Protein AF-A0AAJ6EE12-F1 (afdb_monomer)

Foldseek 3Di:
DDPPPLVVVLVVLVVVLVVLVVVVVVVVPPDDDDDDDDDDDDDDPDPDDPPDPPDPDDLVVLVVQLVVCVVVVNVVSVVVSVVVVVVVVVVVVVVVVVVVVVVVVVVVVVVVVVVSVLLSLLSVLLNVLSVVLVVLVVVLVVLLVVLVVLLVVLVVCCVVPVVSVVVNVVSVVCNVVVVVVSVVVSVVSNVQSVCSNVVVHDSDDDPPPPPPPPPPPDDPDDPPDDDDD

Solvent-accessible surface area (backbone atoms only — not comparable to full-atom values): 13430 Å² total; per-residue (Å²): 141,87,81,59,68,64,61,56,50,54,56,52,49,54,51,50,53,54,52,48,52,52,52,49,53,51,62,68,62,47,80,76,78,81,77,86,86,80,93,75,93,79,80,81,88,72,95,67,85,80,74,81,72,92,78,79,86,54,72,69,54,47,56,47,48,28,51,51,20,63,74,66,73,34,64,69,52,32,52,52,31,52,54,52,48,51,55,50,50,52,50,51,50,53,51,51,53,52,50,54,51,51,53,50,52,49,54,51,50,52,50,52,50,51,54,50,52,52,53,47,42,12,50,54,38,29,51,52,47,54,50,50,44,50,52,52,52,53,52,49,51,54,48,48,56,52,40,53,53,49,24,53,55,24,56,71,35,28,90,81,39,64,74,30,46,58,55,22,56,50,36,57,48,45,57,56,54,51,52,55,50,52,52,50,53,42,52,53,49,52,53,46,30,53,29,18,66,70,64,79,37,77,47,66,70,82,78,70,85,81,73,72,72,74,76,76,79,76,74,78,78,75,83,82,81,75,81,79,134

Sequence (229 aa):
MENAPCKAVLSSRNVIAKGQDQQWAFLNRLPKRPSSATLTPQRPTVTGSLRSSPNANKPWLATRQAKESALSSDDAGLDAAEASLRAAQDRAATLKTALTEMNQQLADLERAKEDAADKKLRAETAAEIDRLVGKLTDVGAEFNNSAARLSEHAARAVPLVYDALGLDKFVATCLVGVLAALELVTKLLCAHADAVIAGTAPGTLPRGDDQHVPPPAQAPAEPHFKYPP

Mean predicted aligned error: 17.37 Å

Nearest PDB structures (foldseek):
  3zx6-assembly1_B  TM=2.494E-01  e=8.552E+00  Archaeoglobus fulgidus DSM 4304

Radius of gyration: 38.26 Å; Cα contacts (8 Å, |Δi|>4): 99; chains: 1; bounding box: 77×88×109 Å

Structure (mmCIF, N/CA/C/O backbone):
data_AF-A0AAJ6EE12-F1
#
_entry.id   AF-A0AAJ6EE12-F1
#
loop_
_atom_site.group_PDB
_atom_site.id
_atom_site.type_symbol
_atom_site.label_atom_id
_atom_site.label_alt_id
_atom_site.label_comp_id
_atom_site.label_asym_id
_atom_site.label_entity_id
_atom_site.label_seq_id
_atom_site.pdbx_PDB_ins_code
_atom_site.Cartn_x
_atom_site.Cartn_y
_atom_site.Cartn_z
_atom_site.occupancy
_atom_site.B_iso_or_equiv
_atom_site.auth_seq_id
_atom_site.auth_comp_id
_atom_site.auth_asym_id
_atom_site.auth_atom_id
_atom_site.pdbx_PDB_model_num
ATOM 1 N N . MET A 1 1 ? -10.160 16.150 22.820 1.00 39.03 1 MET A N 1
ATOM 2 C CA . MET A 1 1 ? -9.261 16.848 21.876 1.00 39.03 1 MET A CA 1
ATOM 3 C C . MET A 1 1 ? -7.977 16.038 21.901 1.00 39.03 1 MET A C 1
ATOM 5 O O . MET A 1 1 ? -7.357 16.018 22.943 1.00 39.03 1 MET A O 1
ATOM 9 N N . GLU A 1 2 ? -7.766 15.053 21.034 1.00 36.47 2 GLU A N 1
ATOM 10 C CA . GLU A 1 2 ? -7.199 15.176 19.685 1.00 36.47 2 GLU A CA 1
ATOM 11 C C . GLU A 1 2 ? -7.361 13.787 19.020 1.00 36.47 2 GLU A C 1
ATOM 13 O O . GLU A 1 2 ? -6.653 12.853 19.363 1.00 36.47 2 GLU A O 1
ATOM 18 N N . ASN A 1 3 ? -8.342 13.601 18.131 1.00 42.09 3 ASN A N 1
ATOM 19 C CA . ASN A 1 3 ? -8.526 12.348 17.363 1.00 42.09 3 ASN A CA 1
ATOM 20 C C . ASN A 1 3 ? -8.571 12.628 15.846 1.00 42.09 3 ASN A C 1
ATOM 22 O O . ASN A 1 3 ? -9.087 11.852 15.045 1.00 42.09 3 ASN A O 1
ATOM 26 N N . ALA A 1 4 ? -8.038 13.785 15.446 1.00 47.12 4 ALA A N 1
ATOM 27 C CA . ALA A 1 4 ? -8.064 14.282 14.078 1.00 47.12 4 ALA A CA 1
ATOM 28 C C . ALA A 1 4 ? -7.035 13.668 13.097 1.00 47.12 4 ALA A C 1
ATOM 30 O O . ALA A 1 4 ? -7.347 13.672 11.902 1.00 47.12 4 ALA A O 1
ATOM 31 N N . PRO A 1 5 ? -5.858 13.121 13.494 1.00 52.97 5 PRO A N 1
ATOM 32 C CA . PRO A 1 5 ? -4.836 12.796 12.497 1.00 52.97 5 PRO A CA 1
ATOM 33 C C . PRO A 1 5 ? -5.237 11.606 11.617 1.00 52.97 5 PRO A C 1
ATOM 35 O O . PRO A 1 5 ? -5.053 11.662 10.405 1.00 52.97 5 PRO A O 1
ATOM 38 N N . CYS A 1 6 ? -5.885 10.575 12.170 1.00 49.94 6 CYS A N 1
ATOM 39 C CA . CYS A 1 6 ? -6.268 9.402 11.379 1.00 49.94 6 CYS A CA 1
ATOM 40 C C . CYS A 1 6 ? -7.344 9.722 10.331 1.00 49.94 6 CYS A C 1
ATOM 42 O O . CYS A 1 6 ? -7.207 9.312 9.185 1.00 49.94 6 CYS A O 1
ATOM 44 N N . LYS A 1 7 ? -8.377 10.516 10.652 1.00 53.38 7 LYS A N 1
ATOM 45 C CA . LYS A 1 7 ? -9.434 10.851 9.673 1.00 53.38 7 LYS A CA 1
ATOM 46 C C . LYS A 1 7 ? -8.920 11.683 8.493 1.00 53.38 7 LYS A C 1
ATOM 48 O O . LYS A 1 7 ? -9.314 11.428 7.356 1.00 53.38 7 LYS A O 1
ATOM 53 N N . ALA A 1 8 ? -8.033 12.648 8.743 1.00 56.75 8 ALA A N 1
ATOM 54 C CA . ALA A 1 8 ? -7.440 13.461 7.679 1.00 56.75 8 ALA A CA 1
ATOM 55 C C . ALA A 1 8 ? -6.501 12.635 6.777 1.00 56.75 8 ALA A C 1
ATOM 57 O O . ALA A 1 8 ? -6.501 12.795 5.551 1.00 56.75 8 ALA A O 1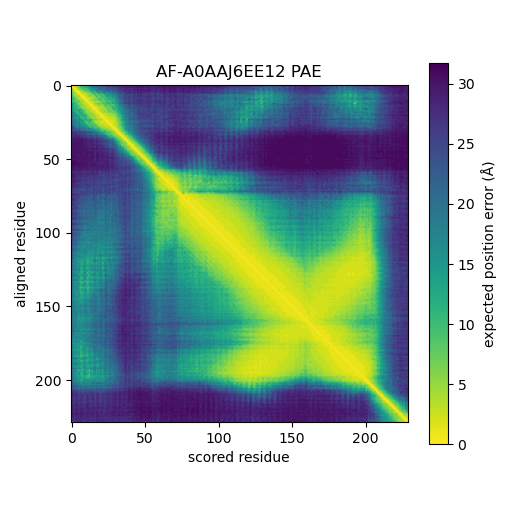
ATOM 58 N N . VAL A 1 9 ? -5.750 11.702 7.372 1.00 57.41 9 VAL A N 1
ATOM 59 C CA . VAL A 1 9 ? -4.858 10.782 6.653 1.00 57.41 9 VAL A CA 1
ATOM 60 C C . VAL A 1 9 ? -5.656 9.773 5.816 1.00 57.41 9 VAL A C 1
ATOM 62 O O . VAL A 1 9 ? -5.354 9.605 4.636 1.00 57.41 9 VAL A O 1
ATOM 65 N N . LEU A 1 10 ? -6.736 9.203 6.362 1.00 56.19 10 LEU A N 1
ATOM 66 C CA . LEU A 1 10 ? -7.665 8.308 5.654 1.00 56.19 10 LEU A CA 1
ATOM 67 C C . LEU A 1 10 ? -8.293 8.984 4.424 1.00 56.19 10 LEU A C 1
ATOM 69 O O . LEU A 1 10 ? -8.349 8.401 3.340 1.00 56.19 10 LEU A O 1
ATOM 73 N N . SER A 1 11 ? -8.726 10.242 4.564 1.00 57.66 11 SER A N 1
ATOM 74 C CA . SER A 1 11 ? -9.287 11.011 3.446 1.00 57.66 11 SER A CA 1
ATOM 75 C C . SER A 1 11 ? -8.248 11.285 2.354 1.00 57.66 11 SER A C 1
ATOM 77 O O . SER A 1 11 ? -8.569 11.208 1.170 1.00 57.66 11 SER A O 1
ATOM 79 N N . SER A 1 12 ? -7.003 11.583 2.731 1.00 57.06 12 SER A N 1
ATOM 80 C CA . SER A 1 12 ? -5.925 11.873 1.777 1.00 57.06 12 SER A CA 1
ATOM 81 C C . SER A 1 12 ? -5.470 10.611 1.029 1.00 57.06 12 SER A C 1
ATOM 83 O O . SER A 1 12 ? -5.251 10.657 -0.181 1.00 57.06 12 SER A O 1
ATOM 85 N N . ARG A 1 13 ? -5.414 9.457 1.708 1.00 59.09 13 ARG A N 1
ATOM 86 C CA . ARG A 1 13 ? -5.070 8.157 1.100 1.00 59.09 13 ARG A CA 1
ATOM 87 C C . ARG A 1 13 ? -6.096 7.693 0.080 1.00 59.09 13 ARG A C 1
ATOM 89 O O . ARG A 1 13 ? -5.721 7.269 -1.009 1.00 59.09 13 ARG A O 1
ATOM 96 N N . ASN A 1 14 ? -7.381 7.863 0.380 1.00 54.38 14 ASN A N 1
ATOM 97 C CA . ASN A 1 14 ? -8.459 7.514 -0.546 1.00 54.38 14 ASN A CA 1
ATOM 98 C C . ASN A 1 14 ? -8.426 8.342 -1.845 1.00 54.38 14 ASN A C 1
ATOM 100 O O . ASN A 1 14 ? -8.778 7.844 -2.914 1.00 54.38 14 ASN A O 1
ATOM 104 N N . VAL A 1 15 ? -7.987 9.604 -1.777 1.00 57.16 15 VAL A N 1
ATOM 105 C CA . VAL A 1 15 ? -7.811 10.458 -2.965 1.00 57.16 15 VAL A CA 1
ATOM 106 C C . VAL A 1 15 ? -6.611 10.000 -3.800 1.00 57.16 15 VAL A C 1
ATOM 108 O O . VAL A 1 15 ? -6.710 9.953 -5.025 1.00 57.16 15 VAL A O 1
ATOM 111 N N . ILE A 1 16 ? -5.508 9.599 -3.159 1.00 56.34 16 ILE A N 1
ATOM 112 C CA . ILE A 1 16 ? -4.315 9.079 -3.846 1.00 56.34 16 ILE A CA 1
ATOM 113 C C . ILE A 1 16 ? -4.616 7.734 -4.525 1.00 56.34 16 ILE A C 1
ATOM 115 O O . ILE A 1 16 ? -4.264 7.563 -5.691 1.00 56.34 16 ILE A O 1
ATOM 119 N N . ALA A 1 17 ? -5.331 6.824 -3.855 1.00 53.41 17 ALA A N 1
ATOM 120 C CA . ALA A 1 17 ? -5.757 5.548 -4.435 1.00 53.41 17 ALA A CA 1
ATOM 121 C C . ALA A 1 17 ? -6.654 5.754 -5.672 1.00 53.41 17 ALA A C 1
ATOM 123 O O . ALA A 1 17 ? -6.375 5.211 -6.740 1.00 53.41 17 ALA A O 1
ATOM 124 N N . LYS A 1 18 ? -7.656 6.644 -5.587 1.00 55.19 18 LYS A N 1
ATOM 125 C CA . LYS A 1 18 ? -8.515 6.990 -6.737 1.00 55.19 18 LYS A CA 1
ATOM 126 C C . LYS A 1 18 ? -7.755 7.677 -7.877 1.00 55.19 18 LYS A C 1
ATOM 128 O O . LYS A 1 18 ? -8.083 7.465 -9.043 1.00 55.19 18 LYS A O 1
ATOM 133 N N . GLY A 1 19 ? -6.754 8.502 -7.564 1.00 51.31 19 GLY A N 1
A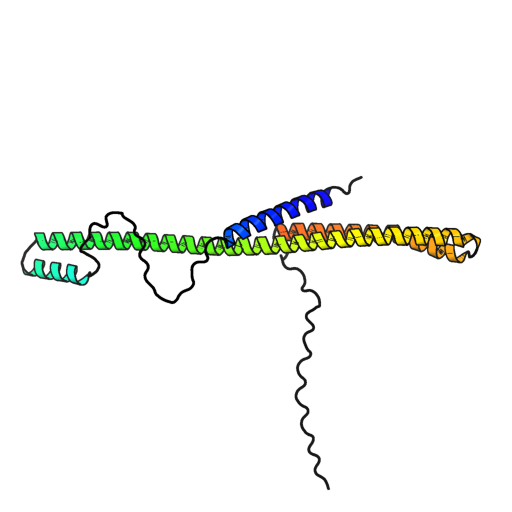TOM 134 C CA . GLY A 1 19 ? -5.883 9.131 -8.561 1.00 51.31 19 GLY A CA 1
ATOM 135 C C . GLY A 1 19 ? -4.993 8.118 -9.288 1.00 51.31 19 GLY A C 1
ATOM 136 O O . GLY A 1 19 ? -4.845 8.191 -10.509 1.00 51.31 19 GLY A O 1
ATOM 137 N N . GLN A 1 20 ? -4.464 7.130 -8.560 1.00 56.41 20 GLN A N 1
ATOM 138 C CA . GLN A 1 20 ? -3.693 6.029 -9.139 1.00 56.41 20 GLN A CA 1
ATOM 139 C C . GLN A 1 20 ? -4.566 5.114 -10.005 1.00 56.41 20 GLN A C 1
ATOM 141 O O . GLN A 1 20 ? -4.140 4.749 -11.098 1.00 56.41 20 GLN A O 1
ATOM 146 N N . ASP A 1 21 ? -5.806 4.821 -9.602 1.00 56.34 21 ASP A N 1
ATOM 147 C CA . ASP A 1 21 ? -6.753 4.055 -10.424 1.00 56.34 21 ASP A CA 1
ATOM 148 C C . ASP A 1 21 ? -7.082 4.752 -11.753 1.00 56.34 21 ASP A C 1
ATOM 150 O O . ASP A 1 21 ? -7.191 4.095 -12.789 1.00 56.34 21 ASP A O 1
ATOM 154 N N . GLN A 1 22 ? -7.185 6.087 -11.767 1.00 58.91 22 GLN A N 1
ATOM 155 C CA . GLN A 1 22 ? -7.395 6.847 -13.006 1.00 58.91 22 GLN A CA 1
ATOM 156 C C . GLN A 1 22 ? -6.158 6.851 -13.915 1.00 58.91 22 GLN A C 1
ATOM 158 O O . GLN A 1 22 ? -6.295 6.682 -15.130 1.00 58.91 22 GLN A O 1
ATOM 163 N N . GLN A 1 23 ? -4.950 6.977 -13.354 1.00 54.31 23 GLN A N 1
ATOM 164 C CA . GLN A 1 23 ? -3.704 6.811 -14.115 1.00 54.31 23 GLN A CA 1
ATOM 165 C C . GLN A 1 23 ? -3.563 5.389 -14.677 1.00 54.31 23 GLN A C 1
ATOM 167 O O . GLN A 1 23 ? -3.174 5.216 -15.832 1.00 54.31 23 GLN A O 1
ATOM 172 N N . TRP A 1 24 ? -3.945 4.366 -13.915 1.00 51.97 24 TRP A N 1
ATOM 173 C CA . TRP A 1 24 ? -3.947 2.979 -14.377 1.00 51.97 24 TRP A CA 1
ATOM 174 C C . TRP A 1 24 ? -5.016 2.694 -15.429 1.00 51.97 24 TRP A C 1
ATOM 176 O O . TRP A 1 24 ? -4.753 1.958 -16.379 1.00 51.97 24 TRP A O 1
ATOM 186 N N . ALA A 1 25 ? -6.204 3.287 -15.315 1.00 58.62 25 ALA A N 1
ATOM 187 C CA . ALA A 1 25 ? -7.232 3.210 -16.350 1.00 58.62 25 ALA A CA 1
ATOM 188 C C . ALA A 1 25 ? -6.767 3.872 -17.657 1.00 58.62 25 ALA A C 1
ATOM 190 O O . ALA A 1 25 ? -7.099 3.389 -18.739 1.00 58.62 25 ALA A O 1
ATOM 191 N N . PHE A 1 26 ? -5.964 4.937 -17.571 1.00 59.31 26 PHE A N 1
ATOM 192 C CA . PHE A 1 26 ? -5.323 5.567 -18.723 1.00 59.31 26 PHE A CA 1
ATOM 193 C C . PHE A 1 26 ? -4.236 4.669 -19.340 1.00 59.31 26 PHE A C 1
ATOM 195 O O . PHE A 1 26 ? -4.258 4.432 -20.546 1.00 59.31 26 PHE A O 1
ATOM 202 N N . LEU A 1 27 ? -3.355 4.080 -18.524 1.00 51.56 27 LEU A N 1
ATOM 203 C CA . LEU A 1 27 ? -2.315 3.152 -18.992 1.00 51.56 27 LEU A CA 1
ATOM 20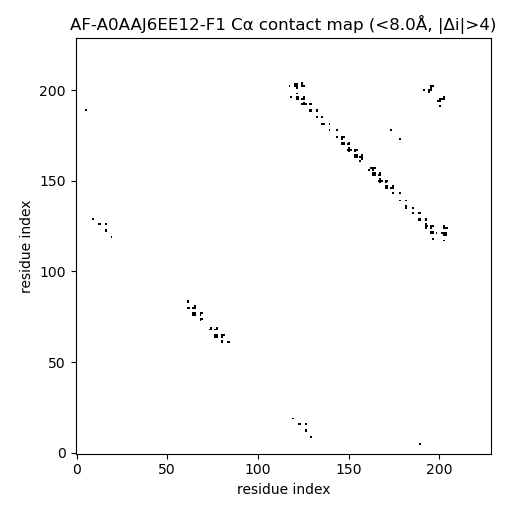4 C C . LEU A 1 27 ? -2.894 1.848 -19.574 1.00 51.56 27 LEU A C 1
ATOM 206 O O . LEU A 1 27 ? -2.355 1.323 -20.542 1.00 51.56 27 LEU A O 1
ATOM 210 N N . ASN A 1 28 ? -4.028 1.363 -19.059 1.00 55.53 28 ASN A N 1
ATOM 211 C CA . ASN A 1 28 ? -4.758 0.212 -19.610 1.00 55.53 28 ASN A CA 1
ATOM 212 C C . ASN A 1 28 ? -5.666 0.561 -20.806 1.00 55.53 28 ASN A C 1
ATOM 214 O O . ASN A 1 28 ? -6.124 -0.351 -21.497 1.00 55.53 28 ASN A O 1
ATOM 218 N N . ARG A 1 29 ? -5.938 1.852 -21.062 1.00 49.47 29 ARG A N 1
ATOM 219 C CA . ARG A 1 29 ? -6.585 2.349 -22.295 1.00 49.47 29 ARG A CA 1
ATOM 220 C C . ARG A 1 29 ? -5.607 2.540 -23.446 1.00 49.47 29 ARG A C 1
ATOM 222 O O . ARG A 1 29 ? -6.056 2.740 -24.575 1.00 49.47 29 ARG A O 1
ATOM 229 N N . LEU A 1 30 ? -4.300 2.476 -23.191 1.00 41.47 30 LEU A N 1
ATOM 230 C CA . LEU A 1 30 ? -3.328 2.384 -24.270 1.00 41.47 30 LEU A CA 1
ATOM 231 C C . LEU A 1 30 ? -3.614 1.100 -25.062 1.00 41.47 30 LEU A C 1
ATOM 233 O O . LEU A 1 30 ? -3.855 0.050 -24.457 1.00 41.47 30 LEU A O 1
ATOM 237 N N . PRO A 1 31 ? -3.644 1.163 -26.404 1.00 38.97 31 PRO A N 1
ATOM 238 C CA . PRO A 1 31 ? -3.972 0.007 -27.219 1.00 38.97 31 PRO A CA 1
ATOM 239 C C . PRO A 1 31 ? -3.007 -1.130 -26.882 1.00 38.97 31 PRO A C 1
ATOM 241 O O . PRO A 1 31 ? -1.795 -1.012 -27.077 1.00 38.97 31 PRO A O 1
ATOM 244 N N . LYS A 1 32 ? -3.548 -2.239 -26.360 1.00 45.25 32 LYS A N 1
ATOM 245 C CA . LYS A 1 32 ? -2.791 -3.479 -26.185 1.00 45.25 32 LYS A CA 1
ATOM 246 C C . LYS A 1 32 ? -2.182 -3.824 -27.539 1.00 45.25 32 LYS A C 1
ATOM 248 O O . LYS A 1 32 ? -2.917 -3.982 -28.515 1.00 45.25 32 LYS A O 1
ATOM 253 N N . ARG A 1 33 ? -0.850 -3.929 -27.607 1.00 43.97 33 ARG A N 1
ATOM 254 C CA . ARG A 1 33 ? -0.185 -4.491 -28.788 1.00 43.97 33 ARG A CA 1
ATOM 255 C C . ARG A 1 33 ? -0.850 -5.840 -29.091 1.00 43.97 33 ARG A C 1
ATOM 257 O O . ARG A 1 33 ? -0.926 -6.666 -28.179 1.00 43.97 33 ARG A O 1
ATOM 264 N N . PRO A 1 34 ? -1.349 -6.069 -30.316 1.00 35.00 34 PRO A N 1
ATOM 265 C CA . PRO A 1 34 ? -1.915 -7.358 -30.665 1.00 35.00 34 PRO A CA 1
ATOM 266 C C . PRO A 1 34 ? -0.817 -8.419 -30.574 1.00 35.00 34 PRO A C 1
ATOM 268 O O . PRO A 1 34 ? 0.222 -8.316 -31.228 1.00 35.00 34 PRO A O 1
ATOM 271 N N . SER A 1 35 ? -1.056 -9.413 -29.716 1.00 41.31 35 SER A N 1
ATOM 272 C CA . SER A 1 35 ? -0.300 -10.660 -29.708 1.00 41.31 35 SER A CA 1
ATOM 273 C C . SER A 1 35 ? -0.549 -11.380 -31.035 1.00 41.31 35 SER A C 1
ATOM 275 O O . SER A 1 35 ? -1.646 -11.339 -31.586 1.00 41.31 35 SER A O 1
ATOM 277 N N . SER A 1 36 ? 0.514 -11.960 -31.567 1.00 51.69 36 SER A N 1
ATOM 278 C CA . SER A 1 36 ? 0.695 -12.502 -32.915 1.00 51.69 36 SER A CA 1
ATOM 279 C C . SER A 1 36 ? -0.406 -13.434 -33.467 1.00 51.69 36 SER A C 1
ATOM 281 O O . SER A 1 36 ? -0.920 -14.276 -32.738 1.00 51.69 36 SER A O 1
ATOM 283 N N . ALA A 1 37 ? -0.568 -13.354 -34.806 1.00 39.28 37 ALA A N 1
ATOM 284 C CA . ALA A 1 37 ? -1.346 -14.167 -35.774 1.00 39.28 37 ALA A CA 1
ATOM 285 C C . ALA A 1 37 ? -2.810 -13.706 -35.992 1.00 39.28 37 ALA A C 1
ATOM 287 O O . ALA A 1 37 ? -3.583 -13.635 -35.052 1.00 39.28 37 ALA A O 1
ATOM 288 N N . THR A 1 38 ? -3.275 -13.302 -37.185 1.00 34.38 38 THR A N 1
ATOM 289 C CA . THR A 1 38 ? -3.058 -13.824 -38.551 1.00 34.38 38 THR A CA 1
ATOM 290 C C . THR A 1 38 ? -3.202 -12.695 -39.593 1.00 34.38 38 THR A C 1
ATOM 292 O O . THR A 1 38 ? -3.944 -11.739 -39.388 1.00 34.38 38 THR A O 1
ATOM 295 N N . LEU A 1 39 ? -2.463 -12.796 -40.704 1.00 41.12 39 LEU A N 1
ATOM 296 C CA . LEU A 1 39 ? -2.303 -11.797 -41.768 1.00 41.12 39 LEU A CA 1
ATOM 297 C C . LEU A 1 39 ? -3.604 -11.200 -42.348 1.00 41.12 39 LEU A C 1
ATOM 299 O O . LEU A 1 39 ? -4.475 -11.914 -42.836 1.00 41.12 39 LEU A O 1
ATOM 303 N N . THR A 1 40 ? -3.604 -9.877 -42.525 1.00 29.59 40 THR A N 1
ATOM 304 C CA . THR A 1 40 ? -4.007 -9.225 -43.789 1.00 29.59 40 THR A CA 1
ATOM 305 C C . THR A 1 40 ? -3.256 -7.887 -43.898 1.00 29.59 40 THR A C 1
ATOM 307 O O . THR A 1 40 ? -3.320 -7.089 -42.963 1.00 29.59 40 THR A O 1
ATOM 310 N N . PRO A 1 41 ? -2.489 -7.612 -44.971 1.00 34.28 41 PRO A N 1
ATOM 311 C CA . PRO A 1 41 ? -1.663 -6.411 -45.040 1.00 34.28 41 PRO A CA 1
ATOM 312 C C . PRO A 1 41 ? -2.514 -5.211 -45.472 1.00 34.28 41 PRO A C 1
ATOM 314 O O . PRO A 1 41 ? -2.721 -4.990 -46.664 1.00 34.28 41 PRO A O 1
ATOM 317 N N . GLN A 1 42 ? -3.001 -4.411 -44.518 1.00 34.25 42 GLN A N 1
ATOM 318 C CA . GLN A 1 42 ? -3.467 -3.057 -44.821 1.00 34.25 42 GLN A CA 1
ATOM 319 C C . GLN A 1 42 ? -2.331 -2.048 -44.653 1.00 34.25 42 GLN A C 1
ATOM 321 O O . GLN A 1 42 ? -1.708 -1.899 -43.606 1.00 34.25 42 GLN A O 1
ATOM 326 N N . ARG A 1 43 ? -2.064 -1.395 -45.778 1.00 31.75 43 ARG A N 1
ATOM 327 C CA . ARG A 1 43 ? -1.022 -0.423 -46.076 1.00 31.75 43 ARG A CA 1
ATOM 328 C C . ARG A 1 43 ? -1.366 0.925 -45.422 1.00 31.75 43 ARG A C 1
ATOM 330 O O . ARG A 1 43 ? -2.371 1.513 -45.815 1.00 31.75 43 ARG A O 1
ATOM 337 N N . PRO A 1 44 ? -0.557 1.478 -44.501 1.00 35.06 44 PRO A N 1
ATOM 338 C CA . PRO A 1 44 ? -0.649 2.893 -44.189 1.00 35.06 44 PRO A CA 1
ATOM 339 C C . PRO A 1 44 ? 0.047 3.689 -45.296 1.00 35.06 44 PRO A C 1
ATOM 341 O O . PRO A 1 44 ? 1.253 3.576 -45.529 1.00 35.06 44 PRO A O 1
ATOM 344 N N . THR A 1 45 ? -0.748 4.485 -46.001 1.00 40.69 45 THR A N 1
ATOM 345 C CA . THR A 1 45 ? -0.297 5.538 -46.909 1.00 40.69 45 THR A CA 1
ATOM 346 C C . THR A 1 45 ? 0.441 6.599 -46.092 1.00 40.69 45 THR A C 1
ATOM 348 O O . THR A 1 45 ? -0.163 7.541 -45.594 1.00 40.69 45 THR A O 1
ATOM 351 N N . VAL A 1 46 ? 1.756 6.438 -45.935 1.00 38.44 46 VAL A N 1
ATOM 352 C CA . VAL A 1 46 ? 2.657 7.526 -45.544 1.00 38.44 46 VAL A CA 1
ATOM 353 C C . VAL A 1 46 ? 3.294 8.045 -46.826 1.00 38.44 46 VAL A C 1
ATOM 355 O O . VAL A 1 46 ? 4.249 7.485 -47.363 1.00 38.44 46 VAL A O 1
ATOM 358 N N . THR A 1 47 ? 2.702 9.109 -47.359 1.00 40.62 47 THR A N 1
ATOM 359 C CA . THR A 1 47 ? 3.277 9.956 -48.403 1.00 40.62 47 THR A CA 1
ATOM 360 C C . THR A 1 47 ? 4.484 10.690 -47.829 1.00 40.62 47 THR A C 1
ATOM 362 O O . THR A 1 47 ? 4.374 11.785 -47.291 1.00 40.62 47 THR A O 1
ATOM 365 N N . GLY A 1 48 ? 5.644 10.050 -47.928 1.00 35.22 48 GLY A N 1
ATOM 366 C CA . GLY A 1 48 ? 6.943 10.607 -47.575 1.00 35.22 48 GLY A CA 1
ATOM 367 C C . GLY A 1 48 ? 8.011 9.933 -48.421 1.00 35.22 48 GLY A C 1
ATOM 368 O O . GLY A 1 48 ? 8.677 9.025 -47.950 1.00 35.22 48 GLY A O 1
ATOM 369 N N . SER A 1 49 ? 8.066 10.323 -49.699 1.00 39.81 49 SER A N 1
ATOM 370 C CA . SER A 1 49 ? 9.135 10.092 -50.683 1.00 39.81 49 SER A CA 1
ATOM 371 C C . SER A 1 49 ? 10.198 9.049 -50.294 1.00 39.81 49 SER A C 1
ATOM 373 O O . SER A 1 49 ? 11.345 9.375 -49.988 1.00 39.81 49 SER A O 1
ATOM 375 N N . LEU A 1 50 ? 9.831 7.766 -50.363 1.00 35.66 50 LEU A N 1
ATOM 376 C CA . LEU A 1 50 ? 10.796 6.679 -50.497 1.00 35.66 50 LEU A CA 1
ATOM 377 C C . LEU A 1 50 ? 11.355 6.758 -51.916 1.00 35.66 50 LEU A C 1
ATOM 379 O O . LEU A 1 50 ? 10.898 6.070 -52.829 1.00 35.66 50 LEU A O 1
ATOM 383 N N . ARG A 1 51 ? 12.345 7.634 -52.107 1.00 33.84 51 ARG A N 1
ATOM 384 C CA . ARG A 1 51 ? 13.261 7.529 -53.236 1.00 33.84 51 ARG A CA 1
ATOM 385 C C . ARG A 1 51 ? 13.951 6.176 -53.065 1.00 33.84 51 ARG A C 1
ATOM 387 O O . ARG A 1 51 ? 14.784 6.000 -52.182 1.00 33.84 51 ARG A O 1
ATOM 394 N N . SER A 1 52 ? 13.489 5.209 -53.849 1.00 35.78 52 SER A N 1
ATOM 395 C CA . SER A 1 52 ? 14.066 3.886 -54.064 1.00 35.78 52 SER A CA 1
ATOM 396 C C . SER A 1 52 ? 15.583 3.911 -53.878 1.00 35.78 52 SER A C 1
ATOM 398 O O . SER A 1 52 ? 16.293 4.435 -54.733 1.00 35.78 52 SER A O 1
ATOM 400 N N . SER A 1 53 ? 16.076 3.367 -52.764 1.00 40.09 53 SER A N 1
ATOM 401 C CA . SER A 1 53 ? 17.490 3.025 -52.630 1.00 40.09 53 SER A CA 1
ATOM 402 C C . SER A 1 53 ? 17.650 1.625 -53.230 1.00 40.09 53 SER A C 1
ATOM 404 O O . SER A 1 53 ? 17.164 0.668 -52.626 1.00 40.09 53 SER A O 1
ATOM 406 N N . PRO A 1 54 ? 18.251 1.459 -54.423 1.00 42.19 54 PRO A N 1
ATOM 407 C CA . PRO A 1 54 ? 18.236 0.182 -55.143 1.00 42.19 54 PRO A CA 1
ATOM 408 C C . PRO A 1 54 ? 19.147 -0.899 -54.540 1.00 42.19 54 PRO A C 1
ATOM 410 O O . PRO A 1 54 ? 19.347 -1.933 -55.164 1.00 42.19 54 PRO A O 1
ATOM 413 N N . ASN A 1 55 ? 19.723 -0.690 -53.353 1.00 47.34 55 ASN A N 1
ATOM 414 C CA . ASN A 1 55 ? 20.779 -1.549 -52.817 1.00 47.34 55 ASN A CA 1
ATOM 415 C C . ASN A 1 55 ? 20.412 -2.149 -51.452 1.00 47.34 55 ASN A C 1
ATOM 417 O O . ASN A 1 55 ? 21.085 -1.937 -50.442 1.00 47.34 55 ASN A O 1
ATOM 421 N N . ALA A 1 56 ? 19.296 -2.877 -51.415 1.00 42.31 56 ALA A N 1
ATOM 422 C CA . ALA A 1 56 ? 18.948 -3.721 -50.284 1.00 42.31 56 ALA A CA 1
ATOM 423 C C . ALA A 1 56 ? 19.673 -5.080 -50.389 1.00 42.31 56 ALA A C 1
ATOM 425 O O . ALA A 1 56 ? 19.333 -5.926 -51.213 1.00 42.31 56 ALA A O 1
ATOM 426 N N . ASN A 1 57 ? 20.636 -5.278 -49.485 1.00 55.56 57 ASN A N 1
ATOM 427 C CA . ASN A 1 57 ? 21.022 -6.555 -48.870 1.00 55.56 57 ASN A CA 1
ATOM 428 C C . ASN A 1 57 ? 21.440 -7.726 -49.766 1.00 55.56 57 ASN A C 1
ATOM 430 O O . ASN A 1 57 ? 20.802 -8.778 -49.765 1.00 55.56 57 ASN A O 1
ATOM 434 N N . LYS A 1 58 ? 22.622 -7.628 -50.378 1.00 54.41 58 LYS A N 1
ATOM 435 C CA . LYS A 1 58 ? 23.426 -8.811 -50.724 1.00 54.41 58 LYS A CA 1
ATOM 436 C C . LYS A 1 58 ? 24.911 -8.506 -50.489 1.00 54.41 58 LYS A C 1
ATOM 438 O O . LYS A 1 58 ? 25.583 -8.095 -51.430 1.00 54.41 58 LYS A O 1
ATOM 443 N N . PRO A 1 59 ? 25.453 -8.697 -49.269 1.00 56.59 59 PRO A N 1
ATOM 444 C CA . PRO A 1 59 ? 26.880 -8.470 -49.009 1.00 56.59 59 PRO A CA 1
ATOM 445 C C . PRO A 1 59 ? 27.766 -9.271 -49.976 1.00 56.59 59 PRO A C 1
ATOM 447 O O . PRO A 1 59 ? 28.756 -8.753 -50.474 1.00 56.59 59 PRO A O 1
ATOM 450 N N . TRP A 1 60 ? 27.327 -10.471 -50.368 1.00 60.28 60 TRP A N 1
ATOM 451 C CA . TRP A 1 60 ? 27.995 -11.305 -51.368 1.00 60.28 60 TRP A CA 1
ATOM 452 C C . TRP A 1 60 ? 28.042 -10.705 -52.784 1.00 60.28 60 TRP A C 1
ATOM 454 O O . TRP A 1 60 ? 28.930 -11.078 -53.542 1.00 60.28 60 TRP A O 1
ATOM 464 N N . LEU A 1 61 ? 27.132 -9.794 -53.162 1.00 60.38 61 LEU A N 1
ATOM 465 C CA . LEU A 1 61 ? 27.202 -9.097 -54.454 1.00 60.38 61 LEU A CA 1
ATOM 466 C C . LEU A 1 61 ? 28.300 -8.034 -54.448 1.00 60.38 61 LEU A C 1
ATOM 468 O O . LEU A 1 61 ? 29.068 -7.979 -55.398 1.00 60.38 61 LEU A O 1
ATOM 472 N N . ALA A 1 62 ? 28.431 -7.263 -53.365 1.00 63.06 62 ALA A N 1
ATOM 473 C CA . ALA A 1 62 ? 29.515 -6.290 -53.221 1.00 63.06 62 ALA A CA 1
ATOM 474 C C . ALA A 1 62 ? 30.888 -6.983 -53.151 1.00 63.06 62 ALA A C 1
ATOM 476 O O . ALA A 1 62 ? 31.831 -6.562 -53.812 1.00 63.06 62 ALA A O 1
ATOM 477 N N . THR A 1 63 ? 30.992 -8.104 -52.425 1.00 68.31 63 THR A N 1
ATOM 478 C CA . THR A 1 63 ? 32.230 -8.905 -52.368 1.00 68.31 63 THR A CA 1
ATOM 479 C C . THR A 1 63 ? 32.568 -9.553 -53.714 1.00 68.31 63 THR A C 1
ATOM 481 O O . THR A 1 63 ? 33.738 -9.682 -54.066 1.00 68.31 63 THR A O 1
ATOM 484 N N . ARG A 1 64 ? 31.555 -9.955 -54.489 1.00 69.06 64 ARG A N 1
ATOM 485 C CA . ARG A 1 64 ? 31.735 -10.516 -55.832 1.00 69.06 64 ARG A CA 1
ATOM 486 C C . ARG A 1 64 ? 32.153 -9.453 -56.847 1.00 69.06 64 ARG A C 1
ATOM 488 O O . ARG A 1 64 ? 33.058 -9.713 -57.627 1.00 69.06 64 ARG A O 1
ATOM 495 N N . GLN A 1 65 ? 31.555 -8.267 -56.789 1.00 67.88 65 GLN A N 1
ATOM 496 C CA . GLN A 1 65 ? 31.882 -7.145 -57.665 1.00 67.88 65 GLN A CA 1
ATOM 497 C C . GLN A 1 65 ? 33.290 -6.601 -57.379 1.00 67.88 65 GLN A C 1
ATOM 499 O O . GLN A 1 65 ? 34.056 -6.410 -58.311 1.00 67.88 65 GLN A O 1
ATOM 504 N N . ALA A 1 66 ? 33.688 -6.490 -56.104 1.00 67.38 66 ALA A N 1
ATOM 505 C CA . ALA A 1 66 ? 35.069 -6.174 -55.722 1.00 67.38 66 ALA A CA 1
ATOM 506 C C . ALA A 1 66 ? 36.075 -7.204 -56.268 1.00 67.38 66 ALA A C 1
ATOM 508 O O . ALA A 1 66 ? 37.143 -6.843 -56.754 1.00 67.38 66 ALA A O 1
ATOM 509 N N . LYS A 1 67 ? 35.725 -8.498 -56.220 1.00 73.62 67 LYS A N 1
ATOM 510 C CA . LYS A 1 67 ? 36.559 -9.580 -56.761 1.00 73.62 67 LYS A CA 1
ATOM 511 C C . LYS A 1 67 ? 36.671 -9.514 -58.288 1.00 73.62 67 LYS A C 1
ATOM 513 O O . LYS A 1 67 ? 37.746 -9.763 -58.817 1.00 73.62 67 LYS A O 1
ATOM 518 N N . GLU A 1 68 ? 35.583 -9.197 -58.984 1.00 74.12 68 GLU A N 1
ATOM 519 C CA . GLU A 1 68 ? 35.565 -9.033 -60.443 1.00 74.12 68 GLU A CA 1
ATOM 520 C C . GLU A 1 68 ? 36.371 -7.789 -60.874 1.00 74.12 68 GLU A C 1
ATOM 522 O O . GLU A 1 68 ? 37.217 -7.917 -61.755 1.00 74.12 68 GLU A O 1
ATOM 527 N N . SER A 1 69 ? 36.226 -6.647 -60.188 1.00 72.06 69 SER A N 1
ATOM 528 C CA . SER A 1 69 ? 37.010 -5.424 -60.444 1.00 72.06 69 SER A CA 1
ATOM 529 C C . SER A 1 69 ? 38.507 -5.584 -60.141 1.00 72.06 69 SER A C 1
ATOM 531 O O . SER A 1 69 ? 39.344 -5.091 -60.895 1.00 72.06 69 SER A O 1
ATOM 533 N N . ALA A 1 70 ? 38.868 -6.334 -59.092 1.00 70.88 70 ALA A N 1
ATOM 534 C CA . ALA A 1 70 ? 40.265 -6.651 -58.777 1.00 70.88 70 ALA A CA 1
ATOM 535 C C . ALA A 1 70 ? 40.921 -7.557 -59.836 1.00 70.88 70 ALA A C 1
ATOM 537 O O . ALA A 1 70 ? 42.111 -7.429 -60.117 1.00 70.88 70 ALA A O 1
ATOM 538 N N . LEU A 1 71 ? 40.148 -8.466 -60.443 1.00 80.69 71 LEU A N 1
ATOM 539 C CA . LEU A 1 71 ? 40.615 -9.320 -61.540 1.00 80.69 71 LEU A CA 1
ATOM 540 C C . LEU A 1 71 ? 40.719 -8.565 -62.875 1.00 80.69 71 LEU A C 1
ATOM 542 O O . LEU A 1 71 ? 41.469 -9.001 -63.745 1.00 80.69 71 LEU A O 1
ATOM 546 N N . SER A 1 72 ? 39.990 -7.456 -63.043 1.00 79.44 72 SER A N 1
ATOM 547 C CA . SER A 1 72 ? 40.015 -6.618 -64.248 1.00 79.44 72 SER A CA 1
ATOM 548 C C . SER A 1 72 ? 40.905 -5.373 -64.140 1.00 79.44 72 SER A C 1
ATOM 550 O O . SER A 1 72 ? 40.900 -4.569 -65.069 1.00 79.44 72 SER A O 1
ATOM 552 N N . SER A 1 73 ? 41.637 -5.193 -63.031 1.00 76.50 73 SER A N 1
ATOM 553 C CA . SER A 1 73 ? 42.432 -3.985 -62.734 1.00 76.50 73 SER A CA 1
ATOM 554 C C . SER A 1 73 ? 41.627 -2.677 -62.838 1.00 76.50 73 SER A C 1
ATOM 556 O O . SER A 1 73 ? 42.145 -1.651 -63.274 1.00 76.50 73 SER A O 1
ATOM 558 N N . ASP A 1 74 ? 40.343 -2.723 -62.466 1.00 84.69 74 ASP A N 1
ATOM 559 C CA . ASP A 1 74 ? 39.459 -1.555 -62.420 1.00 84.69 74 ASP A CA 1
ATOM 560 C C . ASP A 1 74 ? 39.463 -0.952 -61.008 1.00 84.69 74 ASP A C 1
ATOM 562 O O . ASP A 1 74 ? 38.628 -1.289 -60.162 1.00 84.69 74 ASP A O 1
ATOM 566 N N . ASP A 1 75 ? 40.433 -0.072 -60.756 1.00 82.75 75 ASP A N 1
ATOM 567 C CA . ASP A 1 75 ? 40.627 0.579 -59.454 1.00 82.75 75 ASP A CA 1
ATOM 568 C C . ASP A 1 75 ? 39.400 1.407 -59.033 1.00 82.75 75 ASP A C 1
ATOM 570 O O . ASP A 1 75 ? 39.015 1.403 -57.865 1.00 82.75 75 ASP A O 1
ATOM 574 N N . ALA A 1 76 ? 38.708 2.042 -59.987 1.00 83.31 76 ALA A N 1
ATOM 575 C CA . ALA A 1 76 ? 37.500 2.815 -59.702 1.00 83.31 76 ALA A CA 1
ATOM 576 C C . ALA A 1 76 ? 36.338 1.918 -59.233 1.00 83.31 76 ALA A C 1
ATOM 578 O O . ALA A 1 76 ? 35.575 2.289 -58.334 1.00 83.31 76 ALA A O 1
ATOM 579 N N . GLY A 1 77 ? 36.206 0.725 -59.820 1.00 79.12 77 GLY A N 1
ATOM 580 C CA . GLY A 1 77 ? 35.245 -0.289 -59.385 1.00 79.12 77 GLY A CA 1
ATOM 581 C C . GLY A 1 77 ? 35.558 -0.847 -57.993 1.00 79.12 77 GLY A C 1
ATOM 582 O O . GLY A 1 77 ? 34.640 -1.058 -57.191 1.00 79.12 77 GLY A O 1
ATOM 583 N N . LEU A 1 78 ? 36.844 -1.027 -57.676 1.00 81.94 78 LEU A N 1
ATOM 584 C CA . LEU A 1 78 ? 37.293 -1.452 -56.350 1.00 81.94 78 LEU A CA 1
ATOM 585 C C . LEU A 1 78 ? 36.992 -0.385 -55.284 1.00 81.94 78 LEU A C 1
ATOM 587 O O . LEU A 1 78 ? 36.362 -0.707 -54.274 1.00 81.94 78 LEU A O 1
ATOM 591 N N . ASP A 1 79 ? 37.325 0.883 -55.543 1.00 85.81 79 ASP A N 1
ATOM 592 C CA . ASP A 1 79 ? 37.035 2.015 -54.649 1.00 85.81 79 ASP A CA 1
ATOM 593 C C . ASP A 1 79 ? 35.532 2.146 -54.356 1.00 85.81 79 ASP A C 1
ATOM 595 O O . ASP A 1 79 ? 35.113 2.340 -53.208 1.00 85.81 79 ASP A O 1
ATOM 599 N N . ALA A 1 80 ? 34.689 1.986 -55.383 1.00 81.31 80 ALA A N 1
ATOM 600 C CA . ALA A 1 80 ? 33.237 2.017 -55.235 1.00 81.31 80 ALA A CA 1
ATOM 601 C C . ALA A 1 80 ? 32.716 0.859 -54.363 1.00 81.31 80 ALA A C 1
ATOM 603 O O . ALA A 1 80 ? 31.824 1.055 -53.526 1.00 81.31 80 ALA A O 1
ATOM 604 N N . ALA A 1 81 ? 33.276 -0.344 -54.521 1.00 79.56 81 ALA A N 1
ATOM 605 C CA . ALA A 1 81 ? 32.912 -1.500 -53.710 1.00 79.56 81 ALA A CA 1
ATOM 606 C C . ALA A 1 81 ? 33.365 -1.344 -52.247 1.00 79.56 81 ALA A C 1
ATOM 608 O O . ALA A 1 81 ? 32.596 -1.656 -51.332 1.00 79.56 81 ALA A O 1
ATOM 609 N N . GLU A 1 82 ? 34.559 -0.796 -52.004 1.00 85.75 82 GLU A N 1
ATOM 610 C CA . GLU A 1 82 ? 35.034 -0.484 -50.654 1.00 85.75 82 GLU A CA 1
ATOM 611 C C . GLU A 1 82 ? 34.181 0.588 -49.970 1.00 85.75 82 GLU A C 1
ATOM 613 O O . GLU A 1 82 ? 33.793 0.429 -48.809 1.00 85.75 82 GLU A O 1
ATOM 618 N N . ALA A 1 83 ? 33.846 1.669 -50.680 1.00 85.00 83 ALA A N 1
ATOM 619 C CA . ALA A 1 83 ? 32.961 2.710 -50.168 1.00 85.00 83 ALA A CA 1
ATOM 620 C C . ALA A 1 83 ? 31.581 2.139 -49.801 1.00 85.00 83 ALA A C 1
ATOM 622 O O . ALA A 1 83 ? 31.034 2.450 -48.739 1.00 85.00 83 ALA A O 1
ATOM 623 N N . SER A 1 84 ? 31.042 1.240 -50.633 1.00 81.75 84 SER A N 1
ATOM 624 C CA . SER A 1 84 ? 29.791 0.540 -50.338 1.00 81.75 84 SER A CA 1
ATOM 625 C C . SER A 1 84 ? 29.901 -0.373 -49.112 1.00 81.75 84 SER A C 1
ATOM 627 O O . SER A 1 84 ? 28.934 -0.477 -48.352 1.00 81.75 84 SER A O 1
ATOM 629 N N . LEU A 1 85 ? 31.038 -1.046 -48.905 1.00 86.44 85 LEU A N 1
ATOM 630 C CA . LEU A 1 85 ? 31.258 -1.893 -47.733 1.00 86.44 85 LEU A CA 1
ATOM 631 C C . LEU A 1 85 ? 31.324 -1.060 -46.449 1.00 86.44 85 LEU A C 1
ATOM 633 O O . LEU A 1 85 ? 30.638 -1.400 -45.485 1.00 86.44 85 LEU A O 1
ATOM 637 N N . ARG A 1 86 ? 32.075 0.051 -46.456 1.00 89.81 86 ARG A N 1
ATOM 638 C CA . ARG A 1 86 ? 32.151 0.984 -45.317 1.00 89.81 86 ARG A CA 1
ATOM 639 C C . ARG A 1 86 ? 30.761 1.520 -44.960 1.00 89.81 86 ARG A C 1
ATOM 641 O O . ARG A 1 86 ? 30.326 1.381 -43.823 1.00 89.81 86 ARG A O 1
ATOM 648 N N . ALA A 1 87 ? 29.989 1.974 -45.950 1.00 88.38 87 ALA A N 1
ATOM 649 C CA . ALA A 1 87 ? 28.619 2.446 -45.730 1.00 88.38 87 ALA A CA 1
ATOM 650 C C . ALA A 1 87 ? 27.683 1.363 -45.151 1.00 88.38 87 ALA A C 1
ATOM 652 O O . ALA A 1 87 ? 26.792 1.664 -44.353 1.00 88.38 87 ALA A O 1
ATOM 653 N N . ALA A 1 88 ? 27.850 0.097 -45.548 1.00 85.25 88 ALA A N 1
ATOM 654 C CA . ALA A 1 88 ? 27.084 -1.013 -44.984 1.00 85.25 88 ALA A CA 1
ATOM 655 C C . ALA A 1 88 ? 27.505 -1.334 -43.539 1.00 85.25 88 ALA A C 1
ATOM 657 O O . ALA A 1 88 ? 26.638 -1.595 -42.702 1.00 85.25 88 ALA A O 1
ATOM 658 N N . GLN A 1 89 ? 28.805 -1.283 -43.236 1.00 91.44 89 GLN A N 1
ATOM 659 C CA . GLN A 1 89 ? 29.342 -1.455 -41.884 1.00 91.44 89 GLN A CA 1
ATOM 660 C C . GLN A 1 89 ? 28.858 -0.348 -40.943 1.00 91.44 89 GLN A C 1
ATOM 662 O O . GLN A 1 89 ? 28.388 -0.659 -39.849 1.00 91.44 89 GLN A O 1
ATOM 667 N N . ASP A 1 90 ? 28.863 0.909 -41.390 1.00 93.00 90 ASP A N 1
ATOM 668 C CA . ASP A 1 90 ? 28.369 2.049 -40.613 1.00 93.00 90 ASP A CA 1
ATOM 669 C C . ASP A 1 90 ? 26.883 1.894 -40.279 1.00 93.00 90 ASP A C 1
ATOM 671 O O . ASP A 1 90 ? 26.475 2.035 -39.125 1.00 93.00 90 ASP A O 1
ATOM 675 N N . ARG A 1 91 ? 26.060 1.506 -41.264 1.00 92.69 91 ARG A N 1
ATOM 676 C CA . ARG A 1 91 ? 24.634 1.216 -41.036 1.00 92.69 91 ARG A CA 1
ATOM 677 C C . ARG A 1 91 ? 24.435 0.059 -40.065 1.00 92.69 91 ARG A C 1
ATOM 679 O O . ARG A 1 91 ? 23.570 0.144 -39.198 1.00 92.69 91 ARG A O 1
ATOM 686 N N . ALA A 1 92 ? 25.213 -1.016 -40.195 1.00 93.00 92 ALA A N 1
ATOM 687 C CA . ALA A 1 92 ? 25.147 -2.144 -39.271 1.00 93.00 92 ALA A CA 1
ATOM 688 C C . ALA A 1 92 ? 25.531 -1.721 -37.845 1.00 93.00 92 ALA A C 1
ATOM 690 O O . ALA A 1 92 ? 24.867 -2.130 -36.893 1.00 93.00 92 ALA A O 1
ATOM 691 N N . ALA A 1 93 ? 26.540 -0.859 -37.694 1.00 93.88 93 ALA A N 1
ATOM 692 C CA . ALA A 1 93 ? 26.921 -0.282 -36.411 1.00 93.88 93 ALA A CA 1
ATOM 693 C C . ALA A 1 93 ? 25.797 0.591 -35.831 1.00 93.88 93 ALA A C 1
ATOM 695 O O . ALA A 1 93 ? 25.408 0.382 -34.685 1.00 93.88 93 ALA A O 1
ATOM 696 N N . THR A 1 94 ? 25.201 1.488 -36.627 1.00 95.12 94 THR A N 1
ATOM 697 C CA . THR A 1 94 ? 24.054 2.310 -36.199 1.00 95.12 94 THR A CA 1
ATOM 698 C C . THR A 1 94 ? 22.872 1.449 -35.754 1.00 95.12 94 THR A C 1
ATOM 700 O O . THR A 1 94 ? 22.304 1.687 -34.690 1.00 95.12 94 THR A O 1
ATOM 703 N N . LEU A 1 95 ? 22.511 0.421 -36.528 1.00 95.31 95 LEU A N 1
ATOM 704 C CA . LEU A 1 95 ? 21.410 -0.483 -36.184 1.00 95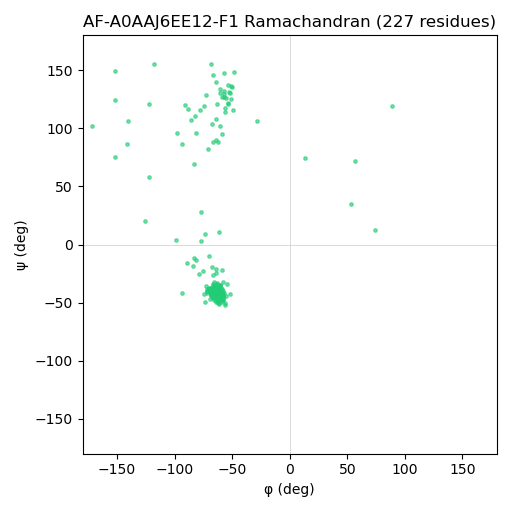.31 95 LEU A CA 1
ATOM 705 C C . LEU A 1 95 ? 21.708 -1.298 -34.926 1.00 95.31 95 LEU A C 1
ATOM 707 O O . LEU A 1 95 ? 20.812 -1.504 -34.112 1.00 95.31 95 LEU A O 1
ATOM 711 N N . LYS A 1 96 ? 22.956 -1.738 -34.741 1.00 96.38 96 LYS A N 1
ATOM 712 C CA . LYS A 1 96 ? 23.375 -2.439 -33.527 1.00 96.38 96 LYS A CA 1
ATOM 713 C C . LYS A 1 96 ? 23.236 -1.538 -32.300 1.00 96.38 96 LYS A C 1
ATOM 715 O O . LYS A 1 96 ? 22.679 -1.986 -31.304 1.00 96.38 96 LYS A O 1
ATOM 720 N N . THR A 1 97 ? 23.669 -0.281 -32.394 1.00 96.50 97 THR A N 1
ATOM 721 C CA . THR A 1 97 ? 23.499 0.714 -31.325 1.00 96.50 97 THR A CA 1
ATOM 722 C C . THR A 1 97 ? 22.020 0.962 -31.021 1.00 96.50 97 THR A C 1
ATOM 724 O O . THR A 1 97 ? 21.612 0.895 -29.862 1.00 96.50 97 THR A O 1
ATOM 727 N N . ALA A 1 98 ? 21.192 1.154 -32.051 1.00 95.62 98 ALA A N 1
ATOM 728 C CA . ALA A 1 98 ? 19.752 1.338 -31.880 1.00 95.62 98 ALA A CA 1
ATOM 729 C C . ALA A 1 98 ? 19.083 0.114 -31.225 1.00 95.62 98 ALA A C 1
ATOM 731 O O . ALA A 1 98 ? 18.227 0.265 -30.361 1.00 95.62 98 ALA A O 1
ATOM 732 N N . LEU A 1 99 ? 19.496 -1.106 -31.587 1.00 97.00 99 LEU A N 1
ATOM 733 C CA . LEU A 1 99 ? 18.989 -2.338 -30.977 1.00 97.00 99 LEU A CA 1
ATOM 734 C C . LEU A 1 99 ? 19.371 -2.408 -29.493 1.00 97.00 99 LEU A C 1
ATOM 736 O O . LEU A 1 99 ? 18.521 -2.705 -28.655 1.00 97.00 99 LEU A O 1
ATOM 740 N N . THR A 1 100 ? 20.620 -2.089 -29.144 1.00 97.00 100 THR A N 1
ATOM 741 C CA . THR A 1 100 ? 21.038 -2.053 -27.735 1.00 97.00 100 THR A CA 1
ATOM 742 C C . THR A 1 100 ? 20.272 -1.008 -26.927 1.00 97.00 100 THR A C 1
ATOM 744 O O . THR A 1 100 ? 19.875 -1.295 -25.802 1.00 97.00 100 THR A O 1
ATOM 747 N N . GLU A 1 101 ? 19.992 0.159 -27.511 1.00 96.75 101 GLU A N 1
ATOM 748 C CA . GLU A 1 101 ? 19.182 1.197 -26.873 1.00 96.75 101 GLU A CA 1
ATOM 749 C C . GLU A 1 101 ? 17.733 0.735 -26.660 1.00 96.75 101 GLU A C 1
ATOM 751 O O . GLU A 1 101 ? 17.194 0.885 -25.567 1.00 96.75 101 GLU A O 1
ATOM 756 N N . MET A 1 102 ? 17.116 0.092 -27.659 1.00 95.31 102 MET A N 1
ATOM 757 C CA . MET A 1 102 ? 15.765 -0.465 -27.523 1.00 95.31 102 MET A CA 1
ATOM 758 C C . MET A 1 102 ? 15.688 -1.559 -26.454 1.00 95.31 102 MET A C 1
ATOM 760 O O . MET A 1 102 ? 14.718 -1.604 -25.701 1.00 95.31 102 MET A O 1
ATOM 764 N N . ASN A 1 103 ? 16.697 -2.428 -26.357 1.00 96.31 103 ASN A N 1
ATOM 765 C CA . ASN A 1 103 ? 16.750 -3.447 -25.306 1.00 96.31 103 ASN A CA 1
ATOM 766 C C . ASN A 1 103 ? 16.861 -2.818 -23.914 1.00 96.31 103 ASN A C 1
ATOM 768 O O . ASN A 1 103 ? 16.217 -3.291 -22.980 1.00 96.31 103 ASN A O 1
ATOM 772 N N . GLN A 1 104 ? 17.637 -1.740 -23.780 1.00 96.38 104 GLN A N 1
ATOM 773 C CA . GLN A 1 104 ? 17.731 -0.997 -22.527 1.00 96.38 104 GLN A CA 1
ATOM 774 C C . GLN A 1 104 ? 16.381 -0.365 -22.159 1.00 96.38 104 GLN A C 1
ATOM 776 O O . GLN A 1 104 ? 15.903 -0.545 -21.042 1.00 96.38 104 GLN A O 1
ATOM 781 N N . GLN A 1 105 ? 15.718 0.286 -23.119 1.00 95.00 105 GLN A N 1
ATOM 782 C CA . GLN A 1 105 ? 14.383 0.856 -22.917 1.00 95.00 105 GLN A CA 1
ATOM 783 C C . GLN A 1 105 ? 13.350 -0.210 -22.529 1.00 95.00 105 GLN A C 1
ATOM 785 O O . GLN A 1 105 ? 12.499 0.043 -21.679 1.00 95.00 105 GLN A O 1
ATOM 790 N N . LEU A 1 106 ? 13.418 -1.405 -23.125 1.00 95.56 106 LEU A N 1
ATOM 791 C CA . LEU A 1 106 ? 12.536 -2.516 -22.770 1.00 95.56 106 LEU A CA 1
ATOM 792 C C . LEU A 1 106 ? 12.755 -2.955 -21.318 1.00 95.56 106 LEU A C 1
ATOM 794 O O . LEU A 1 106 ? 11.786 -3.048 -20.569 1.00 95.56 106 LEU A O 1
ATOM 798 N N . ALA A 1 107 ? 14.011 -3.151 -20.910 1.00 95.31 107 ALA A N 1
ATOM 799 C CA . ALA A 1 107 ? 14.351 -3.531 -19.541 1.00 95.31 107 ALA A CA 1
ATOM 800 C C . ALA A 1 107 ? 13.894 -2.476 -18.516 1.00 95.31 107 ALA A C 1
ATOM 802 O O . ALA A 1 107 ? 13.405 -2.814 -17.437 1.00 95.31 107 ALA A O 1
ATOM 803 N N . ASP A 1 108 ? 14.011 -1.191 -18.856 1.00 94.75 108 ASP A N 1
ATOM 804 C CA . ASP A 1 108 ? 13.565 -0.102 -17.985 1.00 94.75 108 ASP A CA 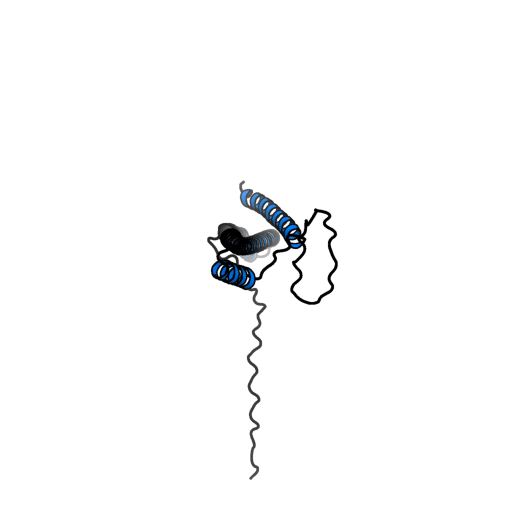1
ATOM 805 C C . ASP A 1 108 ? 12.034 -0.040 -17.875 1.00 94.75 108 ASP A C 1
ATOM 807 O O . ASP A 1 108 ? 11.503 0.186 -16.786 1.00 94.75 108 ASP A O 1
ATOM 811 N N . LEU A 1 109 ? 11.308 -0.307 -18.966 1.00 93.50 109 LEU A N 1
A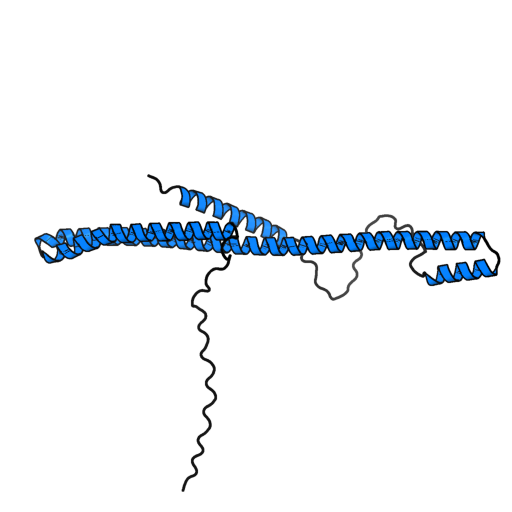TOM 812 C CA . LEU A 1 109 ? 9.846 -0.407 -18.951 1.00 93.50 109 LEU A CA 1
ATOM 813 C C . LEU A 1 109 ? 9.344 -1.622 -18.165 1.00 93.50 109 LEU A C 1
ATOM 815 O O . LEU A 1 109 ? 8.337 -1.520 -17.464 1.00 93.50 109 LEU A O 1
ATOM 819 N N . GLU A 1 110 ? 10.023 -2.762 -18.267 1.00 96.25 110 GLU A N 1
ATOM 820 C CA . GLU A 1 110 ? 9.697 -3.964 -17.495 1.00 96.25 110 GLU A CA 1
ATOM 821 C C . GLU A 1 110 ? 9.868 -3.713 -15.996 1.00 96.25 110 GLU A C 1
ATOM 823 O O . GLU A 1 110 ? 8.933 -3.954 -15.230 1.00 96.25 110 GLU A O 1
ATOM 828 N N . ARG A 1 111 ? 10.988 -3.100 -15.593 1.00 94.38 111 ARG A N 1
ATOM 829 C CA . ARG A 1 111 ? 11.213 -2.688 -14.201 1.00 94.38 111 ARG A CA 1
ATOM 830 C C . ARG A 1 111 ? 10.150 -1.699 -13.720 1.00 94.38 111 ARG A C 1
ATOM 832 O O . ARG A 1 111 ? 9.556 -1.891 -12.664 1.00 94.38 111 ARG A O 1
ATOM 839 N N . ALA A 1 112 ? 9.845 -0.676 -14.521 1.00 93.31 112 ALA A N 1
ATOM 840 C CA . ALA A 1 112 ? 8.825 0.312 -14.172 1.00 93.31 112 ALA A CA 1
ATOM 841 C C . ALA A 1 112 ? 7.430 -0.316 -14.007 1.00 93.31 112 ALA A C 1
ATOM 843 O O . ALA A 1 112 ? 6.653 0.107 -13.150 1.00 93.31 112 ALA A O 1
ATOM 844 N N . LYS A 1 113 ? 7.103 -1.334 -14.811 1.00 93.31 113 LYS A N 1
ATOM 845 C CA . LYS A 1 113 ? 5.849 -2.083 -14.697 1.00 93.31 113 LYS A CA 1
ATOM 846 C C . LYS A 1 113 ? 5.784 -2.876 -13.391 1.00 93.31 113 LYS A C 1
ATOM 848 O O . LYS A 1 113 ? 4.737 -2.864 -12.745 1.00 93.31 113 LYS A O 1
ATOM 853 N N . GLU A 1 114 ? 6.859 -3.564 -13.022 1.00 91.81 114 GLU A N 1
ATOM 854 C CA . GLU A 1 114 ? 6.939 -4.324 -11.768 1.00 91.81 114 GLU A CA 1
ATOM 855 C C . GLU A 1 114 ? 6.821 -3.401 -10.552 1.00 91.81 114 GLU A C 1
ATOM 857 O O . GLU A 1 114 ? 5.972 -3.633 -9.690 1.00 91.81 114 GLU A O 1
ATOM 862 N N . ASP A 1 115 ? 7.561 -2.289 -10.547 1.00 90.12 115 ASP A N 1
ATOM 863 C CA . ASP A 1 115 ? 7.487 -1.269 -9.496 1.00 90.12 115 ASP A CA 1
ATOM 864 C C . ASP A 1 115 ? 6.073 -0.695 -9.352 1.00 90.12 115 ASP A C 1
ATOM 866 O O . ASP A 1 115 ? 5.588 -0.436 -8.249 1.00 90.12 115 ASP A O 1
ATOM 870 N N . ALA A 1 116 ? 5.392 -0.464 -10.475 1.00 88.31 116 ALA A N 1
ATOM 871 C CA . ALA A 1 116 ? 4.038 0.062 -10.465 1.00 88.31 116 ALA A CA 1
ATOM 872 C C . ALA A 1 116 ? 3.032 -0.980 -9.942 1.00 88.31 116 ALA A C 1
ATOM 874 O O . ALA A 1 116 ? 2.117 -0.620 -9.196 1.00 88.31 116 ALA A O 1
ATOM 875 N N . ALA A 1 117 ? 3.195 -2.257 -10.302 1.00 87.44 117 ALA A N 1
ATOM 876 C CA . ALA A 1 117 ? 2.355 -3.343 -9.803 1.00 87.44 117 ALA A CA 1
ATOM 877 C C . ALA A 1 117 ? 2.511 -3.535 -8.285 1.00 87.44 117 ALA A C 1
ATOM 879 O O . ALA A 1 117 ? 1.510 -3.664 -7.581 1.00 87.44 117 ALA A O 1
ATOM 880 N N . ASP A 1 118 ? 3.741 -3.481 -7.773 1.00 87.88 118 ASP A N 1
ATOM 881 C CA . ASP A 1 118 ? 4.024 -3.544 -6.337 1.00 87.88 118 ASP A CA 1
ATOM 882 C C . ASP A 1 118 ? 3.420 -2.350 -5.576 1.00 87.88 118 ASP A C 1
ATOM 884 O O . ASP A 1 118 ? 2.698 -2.535 -4.593 1.00 87.88 118 ASP A O 1
ATOM 888 N N . LYS A 1 119 ? 3.618 -1.120 -6.074 1.00 89.12 119 LYS A N 1
ATOM 889 C CA . LYS A 1 119 ? 3.007 0.085 -5.485 1.00 89.12 119 LYS A CA 1
ATOM 890 C C . LYS A 1 119 ? 1.489 -0.015 -5.423 1.00 89.12 119 LYS A C 1
ATOM 892 O O . LYS A 1 119 ? 0.895 0.364 -4.415 1.00 89.12 119 LYS A O 1
ATOM 897 N N . LYS A 1 120 ? 0.868 -0.539 -6.482 1.00 89.06 120 LYS A N 1
ATOM 898 C CA . LYS A 1 120 ? -0.578 -0.754 -6.530 1.00 89.06 120 LYS A CA 1
ATOM 899 C C . LYS A 1 120 ? -1.020 -1.747 -5.455 1.00 89.06 120 LYS A C 1
ATOM 901 O O . LYS A 1 120 ? -1.927 -1.439 -4.691 1.00 89.06 120 LYS A O 1
ATOM 906 N N . LEU A 1 121 ? -0.361 -2.900 -5.366 1.00 90.12 121 LEU A N 1
ATOM 907 C CA . LEU A 1 121 ? -0.693 -3.927 -4.379 1.00 90.12 121 LEU A CA 1
ATOM 908 C C . LEU A 1 121 ? -0.576 -3.397 -2.936 1.00 90.12 121 LEU A C 1
ATOM 910 O O . LEU A 1 121 ? -1.435 -3.656 -2.090 1.00 90.12 121 LEU A O 1
ATOM 914 N N . ARG A 1 122 ? 0.461 -2.601 -2.655 1.00 90.81 122 ARG A N 1
ATOM 915 C CA . ARG A 1 122 ? 0.639 -1.937 -1.354 1.00 90.81 122 ARG A CA 1
ATOM 916 C C . ARG A 1 122 ? -0.456 -0.910 -1.075 1.00 90.81 122 ARG A C 1
ATOM 918 O O . ARG A 1 122 ? -0.968 -0.864 0.041 1.00 90.81 122 ARG A O 1
ATOM 925 N N . ALA A 1 123 ? -0.845 -0.123 -2.077 1.00 89.19 123 ALA A N 1
ATOM 926 C CA . ALA A 1 123 ? -1.940 0.834 -1.950 1.00 89.19 123 ALA A CA 1
ATOM 927 C C . ALA A 1 123 ? -3.286 0.140 -1.674 1.00 89.19 123 ALA A C 1
ATOM 929 O O . ALA A 1 123 ? -4.022 0.574 -0.790 1.00 89.19 123 ALA A O 1
ATOM 930 N N . GLU A 1 124 ? -3.584 -0.961 -2.369 1.00 89.06 124 GLU A N 1
ATOM 931 C CA . GLU A 1 124 ? -4.787 -1.774 -2.138 1.00 89.06 124 GLU A CA 1
ATOM 932 C C . GLU A 1 124 ? -4.805 -2.370 -0.723 1.00 89.06 124 GLU A C 1
ATOM 934 O O . GLU A 1 124 ? -5.817 -2.300 -0.025 1.00 89.06 124 GLU A O 1
ATOM 939 N N . THR A 1 125 ? -3.667 -2.893 -0.262 1.00 90.50 125 THR A N 1
ATOM 940 C CA . THR A 1 125 ? -3.523 -3.435 1.096 1.00 90.50 125 THR A CA 1
ATOM 941 C C . THR A 1 125 ? -3.755 -2.367 2.161 1.00 90.50 125 THR A C 1
ATOM 943 O O . THR A 1 125 ? -4.519 -2.592 3.099 1.00 90.50 125 THR A O 1
ATOM 946 N N . ALA A 1 126 ? -3.152 -1.187 2.006 1.00 91.19 126 ALA A N 1
ATOM 947 C CA . ALA A 1 126 ? -3.376 -0.072 2.921 1.00 91.19 126 ALA A CA 1
ATOM 948 C C . ALA A 1 126 ? -4.850 0.370 2.937 1.00 91.19 126 ALA A C 1
ATOM 950 O O . ALA A 1 126 ? -5.403 0.612 4.007 1.00 91.19 126 ALA A O 1
ATOM 951 N N . ALA A 1 127 ? -5.511 0.400 1.775 1.00 89.25 127 ALA A N 1
ATOM 952 C CA . ALA A 1 127 ? -6.922 0.760 1.677 1.00 89.25 127 ALA A CA 1
ATOM 953 C C . ALA A 1 127 ? -7.852 -0.239 2.394 1.00 89.25 127 ALA A C 1
ATOM 955 O O . ALA A 1 127 ? -8.829 0.181 3.019 1.00 89.25 127 ALA A O 1
ATOM 956 N N . GLU A 1 128 ? -7.569 -1.546 2.355 1.00 91.25 128 GLU A N 1
ATOM 957 C CA . GLU A 1 128 ? -8.376 -2.519 3.108 1.00 91.25 128 GLU A CA 1
ATOM 958 C C . GLU A 1 128 ? -8.117 -2.434 4.618 1.00 91.25 128 GLU A C 1
ATOM 960 O O . GLU A 1 128 ? -9.060 -2.566 5.400 1.00 91.25 128 GLU A O 1
ATOM 965 N N . ILE A 1 129 ? -6.880 -2.151 5.047 1.00 91.56 129 ILE A N 1
ATOM 966 C CA . ILE A 1 129 ? -6.578 -1.879 6.463 1.00 91.56 129 ILE A CA 1
ATOM 967 C C . ILE A 1 129 ? -7.376 -0.660 6.945 1.00 91.56 129 ILE A C 1
ATOM 969 O O . ILE A 1 129 ? -8.042 -0.722 7.979 1.00 91.56 129 ILE A O 1
ATOM 973 N N . ASP A 1 130 ? -7.378 0.418 6.162 1.00 91.75 130 ASP A N 1
ATOM 974 C CA . ASP A 1 130 ? -8.155 1.629 6.430 1.00 91.75 130 ASP A CA 1
ATOM 975 C C . ASP A 1 130 ? -9.665 1.324 6.523 1.00 91.75 130 ASP A C 1
ATOM 977 O O . ASP A 1 130 ? -10.376 1.845 7.390 1.00 91.75 130 ASP A O 1
ATOM 981 N N . ARG A 1 131 ? -10.169 0.418 5.676 1.00 91.19 131 ARG A N 1
ATOM 982 C CA . ARG A 1 131 ? -11.560 -0.050 5.727 1.00 91.19 131 ARG A CA 1
ATOM 983 C C . ARG A 1 131 ? -11.861 -0.852 6.993 1.00 91.19 131 ARG A C 1
ATOM 985 O O . ARG A 1 131 ? -12.931 -0.677 7.580 1.00 91.19 131 ARG A O 1
ATOM 992 N N . LEU A 1 132 ? -10.945 -1.721 7.419 1.00 92.75 132 LEU A N 1
ATOM 993 C CA . LEU A 1 132 ? -11.068 -2.489 8.659 1.00 92.75 132 LEU A CA 1
ATOM 994 C C . LEU A 1 132 ? -11.094 -1.565 9.882 1.00 92.75 132 LEU A C 1
ATOM 996 O O . LEU A 1 132 ? -11.932 -1.746 10.764 1.00 92.75 132 LEU A O 1
ATOM 1000 N N . VAL A 1 133 ? -10.239 -0.540 9.899 1.00 94.25 133 VAL A N 1
ATOM 1001 C CA . VAL A 1 133 ? -10.240 0.512 10.927 1.00 94.25 133 VAL A CA 1
ATOM 1002 C C . VAL A 1 133 ? -11.593 1.225 10.991 1.00 94.25 133 VAL A C 1
ATOM 1004 O O . VAL A 1 133 ? -12.134 1.422 12.082 1.00 94.25 133 VAL A O 1
ATOM 1007 N N . GLY A 1 134 ? -12.173 1.567 9.836 1.00 91.94 134 GLY A N 1
ATOM 1008 C CA . GLY A 1 134 ? -13.518 2.144 9.761 1.00 91.94 134 GLY A CA 1
ATOM 1009 C C . GLY A 1 134 ? -14.567 1.252 10.430 1.00 91.94 134 GLY A C 1
ATOM 1010 O O . GLY A 1 134 ? -15.249 1.692 11.352 1.00 91.94 134 GLY A O 1
ATOM 1011 N N . LYS A 1 135 ? -14.614 -0.033 10.058 1.00 93.88 135 LYS A N 1
ATOM 1012 C CA . LYS A 1 135 ? -15.548 -1.001 10.659 1.00 93.88 135 LYS A CA 1
ATOM 1013 C C . LYS A 1 135 ? -15.356 -1.169 12.165 1.00 93.88 135 LYS A C 1
ATOM 1015 O O . LYS A 1 135 ? -16.339 -1.241 12.893 1.00 93.88 135 LYS A O 1
ATOM 1020 N N . LEU A 1 136 ? -14.111 -1.243 12.642 1.00 93.00 136 LEU A N 1
ATOM 1021 C CA . LEU A 1 136 ? -13.821 -1.345 14.077 1.00 93.00 136 LEU A CA 1
ATOM 1022 C C . LEU A 1 136 ? -14.301 -0.108 14.840 1.00 93.00 136 LEU A C 1
ATOM 1024 O O . LEU A 1 136 ? -14.797 -0.232 15.958 1.00 93.00 136 LEU A O 1
ATOM 1028 N N . THR A 1 137 ? -14.189 1.071 14.227 1.00 92.44 137 THR A N 1
ATOM 1029 C CA . THR A 1 137 ? -14.690 2.324 14.803 1.00 92.44 137 THR A CA 1
ATOM 1030 C C . THR A 1 137 ? -16.215 2.309 14.908 1.00 92.44 137 THR A C 1
ATOM 1032 O O . THR A 1 137 ? -16.753 2.659 15.959 1.00 92.44 137 THR A O 1
ATOM 1035 N N . ASP A 1 138 ? -16.906 1.861 13.857 1.00 92.00 138 ASP A N 1
ATOM 1036 C CA . ASP A 1 138 ? -18.370 1.774 13.830 1.00 92.00 138 ASP A CA 1
ATOM 1037 C C . ASP A 1 138 ? -18.887 0.770 14.875 1.00 92.00 138 ASP A C 1
ATOM 1039 O O . ASP A 1 138 ? -19.710 1.119 15.723 1.00 92.00 138 ASP A O 1
ATOM 1043 N N . VAL A 1 139 ? -18.323 -0.444 14.902 1.00 93.94 139 VAL A N 1
ATOM 1044 C CA . VAL A 1 139 ? -18.662 -1.477 15.898 1.00 93.94 139 VAL A CA 1
ATOM 1045 C C . VAL A 1 139 ? -18.347 -1.002 17.319 1.00 93.94 139 VAL A C 1
ATOM 1047 O O . VAL A 1 139 ? -19.122 -1.243 18.244 1.00 93.94 139 VAL A O 1
ATOM 1050 N N . GLY A 1 140 ? -17.238 -0.283 17.513 1.00 92.81 140 GLY A N 1
ATOM 1051 C CA . GLY A 1 140 ? -16.895 0.324 18.798 1.00 92.81 140 GLY A CA 1
ATOM 1052 C C . GLY A 1 140 ? -17.942 1.333 19.279 1.00 92.81 140 GLY A C 1
ATOM 1053 O O . GLY A 1 140 ? -18.288 1.348 20.462 1.00 92.81 140 GLY A O 1
ATOM 1054 N N . ALA A 1 141 ? -18.494 2.142 18.371 1.00 91.81 141 ALA A N 1
ATOM 1055 C CA . ALA A 1 141 ? -19.558 3.091 18.690 1.00 91.81 141 ALA A CA 1
ATOM 1056 C C . ALA A 1 141 ? -20.883 2.387 19.038 1.00 91.81 141 ALA A C 1
ATOM 1058 O O . ALA A 1 141 ? -21.553 2.773 20.001 1.00 91.81 141 ALA A O 1
ATOM 1059 N N . GLU A 1 142 ? -21.247 1.330 18.307 1.00 94.31 142 GLU A N 1
ATOM 1060 C CA . GLU A 1 142 ? -22.428 0.503 18.600 1.00 94.31 142 GLU A CA 1
ATOM 1061 C C . GLU A 1 142 ? -22.317 -0.202 19.957 1.00 94.31 142 GLU A C 1
ATOM 1063 O O . GLU A 1 142 ? -23.270 -0.194 20.749 1.00 94.31 142 GLU A O 1
ATOM 1068 N N . PHE A 1 143 ? -21.140 -0.759 20.256 1.00 93.81 143 PHE A N 1
ATOM 1069 C CA . PHE A 1 143 ? -20.832 -1.346 21.556 1.00 93.81 143 PHE A CA 1
ATOM 1070 C C . PHE A 1 143 ? -20.982 -0.312 22.673 1.00 93.81 143 PHE A C 1
ATOM 1072 O O . PHE A 1 143 ? -21.683 -0.570 23.649 1.00 93.81 143 PHE A O 1
ATOM 1079 N N . ASN A 1 144 ? -20.388 0.874 22.512 1.00 92.44 144 ASN A N 1
ATOM 1080 C CA . ASN A 1 144 ? -20.461 1.950 23.497 1.00 92.44 144 ASN A CA 1
ATOM 1081 C C . ASN A 1 144 ? -21.913 2.357 23.798 1.00 92.44 144 ASN A C 1
ATOM 1083 O O . ASN A 1 144 ? -22.305 2.449 24.960 1.00 92.44 144 ASN A O 1
ATOM 1087 N N . ASN A 1 145 ? -22.736 2.529 22.760 1.00 93.19 145 ASN A N 1
ATOM 1088 C CA . ASN A 1 145 ? -24.156 2.847 22.918 1.00 93.19 145 ASN A CA 1
ATOM 1089 C C . ASN A 1 145 ? -24.919 1.732 23.650 1.00 93.19 145 ASN A C 1
ATOM 1091 O O . ASN A 1 145 ? -25.735 2.006 24.531 1.00 93.19 145 ASN A O 1
ATOM 1095 N N . SER A 1 146 ? -24.654 0.471 23.304 1.00 94.38 146 SER A N 1
ATOM 1096 C CA . SER A 1 146 ? -25.325 -0.685 23.910 1.00 94.38 146 SER A CA 1
ATOM 1097 C C . SER A 1 146 ? -24.929 -0.876 25.376 1.00 94.38 146 SER A C 1
ATOM 1099 O O . SER A 1 146 ? -25.790 -1.085 26.231 1.00 94.38 146 SER A O 1
ATOM 1101 N N . ALA A 1 147 ? -23.639 -0.741 25.682 1.00 92.25 147 ALA A N 1
ATOM 1102 C CA . ALA A 1 147 ? -23.107 -0.815 27.035 1.00 92.25 147 ALA A CA 1
ATOM 1103 C C . ALA A 1 147 ? -23.623 0.341 27.909 1.00 92.25 147 ALA A C 1
ATOM 1105 O O . ALA A 1 147 ? -24.078 0.099 29.024 1.00 92.25 147 ALA A O 1
ATOM 1106 N N . ALA A 1 148 ? -23.668 1.576 27.399 1.00 92.06 148 ALA A N 1
ATOM 1107 C CA . ALA A 1 148 ? -24.239 2.705 28.138 1.00 92.06 148 ALA A CA 1
ATOM 1108 C C . ALA A 1 148 ? -25.710 2.462 28.526 1.00 92.06 148 ALA A C 1
ATOM 1110 O O . ALA A 1 148 ? -26.088 2.663 29.680 1.00 92.06 148 ALA A O 1
ATOM 1111 N N . ARG A 1 149 ? -26.526 1.945 27.595 1.00 95.19 149 ARG A N 1
ATOM 1112 C CA . ARG A 1 149 ? -27.929 1.587 27.869 1.00 95.19 149 ARG A CA 1
ATOM 1113 C C . ARG A 1 149 ? -28.055 0.468 28.903 1.00 95.19 149 ARG A C 1
ATOM 1115 O O . ARG A 1 149 ? -28.933 0.522 29.760 1.00 95.19 149 ARG A O 1
ATOM 1122 N N . LEU A 1 150 ? -27.195 -0.548 28.834 1.00 93.94 150 LEU A N 1
ATOM 1123 C CA . LEU A 1 150 ? -27.206 -1.648 29.798 1.00 93.94 150 LEU A CA 1
ATOM 1124 C C . LEU A 1 150 ? -26.833 -1.171 31.210 1.00 93.94 150 LEU A C 1
ATOM 1126 O O . LEU A 1 150 ? -27.514 -1.547 32.162 1.00 93.94 150 LEU A O 1
ATOM 1130 N N . SER A 1 151 ? -25.809 -0.321 31.343 1.00 92.12 151 SER A N 1
ATOM 1131 C CA . SER A 1 151 ? -25.435 0.300 32.624 1.00 92.12 151 SER A CA 1
ATOM 1132 C C . SER A 1 151 ? -26.574 1.154 33.181 1.00 92.12 151 SER A C 1
ATOM 1134 O O . SER A 1 151 ? -26.924 1.008 34.347 1.00 92.12 151 SER A O 1
ATOM 1136 N N . GLU A 1 152 ? -27.252 1.951 32.349 1.00 93.81 152 GLU A N 1
ATOM 1137 C CA . GLU A 1 152 ? -28.412 2.735 32.783 1.00 93.81 152 GLU A CA 1
ATOM 1138 C C . GLU A 1 152 ? -29.544 1.853 33.343 1.00 93.81 152 GLU A C 1
ATOM 1140 O O . GLU A 1 152 ? -30.096 2.136 34.410 1.00 93.81 152 GLU A O 1
ATOM 1145 N N . HIS A 1 153 ? -29.893 0.765 32.650 1.00 95.31 153 HIS A N 1
ATOM 1146 C CA . HIS A 1 153 ? -30.921 -0.164 33.122 1.00 95.31 153 HIS A CA 1
ATOM 1147 C C . HIS A 1 153 ? -30.490 -0.917 34.388 1.00 95.31 153 HIS A C 1
ATOM 1149 O O . HIS A 1 153 ? -31.305 -1.079 35.298 1.00 95.31 153 HIS A O 1
ATOM 1155 N N . ALA A 1 154 ? -29.220 -1.323 34.480 1.00 94.19 154 ALA A N 1
ATOM 1156 C CA . ALA A 1 154 ? -28.668 -1.964 35.670 1.00 94.19 154 ALA A CA 1
ATOM 1157 C C . ALA A 1 154 ? -28.694 -1.015 36.878 1.00 94.19 154 ALA A C 1
ATOM 1159 O O . ALA A 1 154 ? -29.179 -1.399 37.940 1.00 94.19 154 ALA A O 1
ATOM 1160 N N . ALA A 1 155 ? -28.291 0.247 36.700 1.00 93.19 155 ALA A N 1
ATOM 1161 C CA . ALA A 1 155 ? -28.331 1.276 37.735 1.00 93.19 155 ALA A CA 1
ATOM 1162 C C . ALA A 1 155 ? -29.755 1.519 38.265 1.00 93.19 155 ALA A C 1
ATOM 1164 O O . ALA A 1 155 ? -29.959 1.634 39.474 1.00 93.19 155 ALA A O 1
ATOM 1165 N N . ARG A 1 156 ? -30.764 1.528 37.381 1.00 95.12 156 ARG A N 1
ATOM 1166 C CA . ARG A 1 156 ? -32.183 1.639 37.771 1.00 95.12 156 ARG A CA 1
ATOM 1167 C C . ARG A 1 156 ? -32.695 0.416 38.539 1.00 95.12 156 ARG A C 1
ATOM 1169 O O . ARG A 1 156 ? -33.644 0.552 39.306 1.00 95.12 156 ARG A O 1
ATOM 1176 N N . ALA A 1 157 ? -32.094 -0.757 38.342 1.00 95.44 157 ALA A N 1
ATOM 1177 C CA . ALA A 1 157 ? -32.470 -1.990 39.030 1.00 95.44 157 ALA A CA 1
ATOM 1178 C C . ALA A 1 157 ? -31.823 -2.138 40.420 1.00 95.44 157 ALA A C 1
ATOM 1180 O O . ALA A 1 157 ? -32.352 -2.888 41.237 1.00 95.44 157 ALA A O 1
ATOM 1181 N N . VAL A 1 158 ? -30.743 -1.403 40.724 1.00 96.44 158 VAL A N 1
ATOM 1182 C CA . VAL A 1 158 ? -30.024 -1.477 42.016 1.00 96.44 158 VAL A CA 1
ATOM 1183 C C . VAL A 1 158 ? -30.935 -1.330 43.247 1.00 96.44 158 VAL A C 1
ATOM 1185 O O . VAL A 1 158 ? -30.769 -2.112 44.181 1.00 96.44 158 VAL A O 1
ATOM 1188 N N . PRO A 1 159 ? -31.917 -0.403 43.292 1.00 95.69 159 PRO A N 1
ATOM 1189 C CA . PRO A 1 159 ? -32.816 -0.289 44.444 1.00 95.69 159 PRO A CA 1
ATOM 1190 C C . PRO A 1 159 ? -33.768 -1.483 44.614 1.00 95.69 159 PRO A C 1
A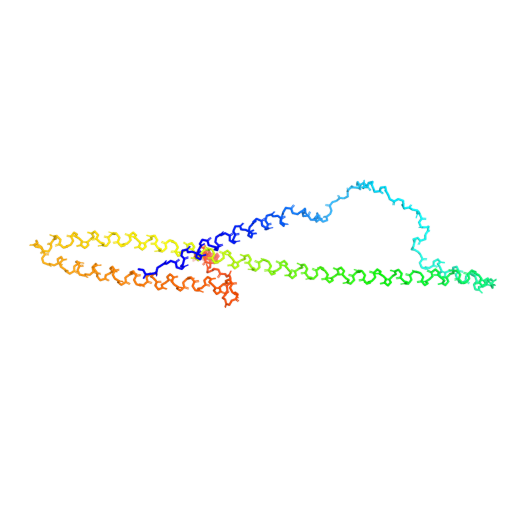TOM 1192 O O . PRO A 1 159 ? -34.326 -1.661 45.692 1.00 95.69 159 PRO A O 1
ATOM 1195 N N . LEU A 1 160 ? -33.984 -2.269 43.553 1.00 96.56 160 LEU A N 1
ATOM 1196 C CA . LEU A 1 160 ? -34.871 -3.437 43.548 1.00 96.56 160 LEU A CA 1
ATOM 1197 C C . LEU A 1 160 ? -34.100 -4.726 43.849 1.00 96.56 160 LEU A C 1
ATOM 1199 O O . LEU A 1 160 ? -34.581 -5.581 44.586 1.00 96.56 160 LEU A O 1
ATOM 1203 N N . VAL A 1 161 ? -32.910 -4.865 43.261 1.00 96.69 161 VAL A N 1
ATOM 1204 C CA . VAL A 1 161 ? -32.039 -6.036 43.367 1.00 96.69 161 VAL A CA 1
ATOM 1205 C C . VAL A 1 161 ? -30.601 -5.544 43.486 1.00 96.69 161 VAL A C 1
ATOM 1207 O O . VAL A 1 161 ? -30.008 -5.100 42.503 1.00 96.69 161 VAL A O 1
ATOM 1210 N N . TYR A 1 162 ? -30.025 -5.637 44.687 1.00 92.31 162 TYR A N 1
ATOM 1211 C CA . TYR A 1 162 ? -28.670 -5.142 44.958 1.00 92.31 162 TYR A CA 1
ATOM 1212 C C . TYR A 1 162 ? -27.606 -5.785 44.051 1.00 92.31 162 TYR A C 1
ATOM 1214 O O . TYR A 1 162 ? -26.667 -5.106 43.637 1.00 92.31 162 TYR A O 1
ATOM 1222 N N . ASP A 1 163 ? -27.795 -7.047 43.651 1.00 94.50 163 ASP A N 1
ATOM 1223 C CA . ASP A 1 163 ? -26.896 -7.761 42.730 1.00 94.50 163 ASP A CA 1
ATOM 1224 C C . ASP A 1 163 ? -26.744 -7.060 41.364 1.00 94.50 163 ASP A C 1
ATOM 1226 O O . ASP A 1 163 ? -25.722 -7.224 40.692 1.00 94.50 163 ASP A O 1
ATOM 1230 N N . ALA A 1 164 ? -27.698 -6.205 40.967 1.00 94.25 164 ALA A N 1
ATOM 1231 C CA . ALA A 1 164 ? -27.594 -5.390 39.755 1.00 94.25 164 ALA A CA 1
ATOM 1232 C C . ALA A 1 164 ? -26.434 -4.374 39.805 1.00 94.25 164 ALA A C 1
ATOM 1234 O O . ALA A 1 164 ? -25.948 -3.949 38.755 1.00 94.25 164 ALA A O 1
ATOM 1235 N N . LEU A 1 165 ? -25.939 -4.023 41.001 1.00 93.12 165 LEU A N 1
ATOM 1236 C CA . LEU A 1 165 ? -24.782 -3.140 41.172 1.00 93.12 165 LEU A CA 1
ATOM 1237 C C . LEU A 1 165 ? -23.518 -3.738 40.542 1.00 93.12 165 LEU A C 1
ATOM 1239 O O . LEU A 1 165 ? -22.727 -3.010 39.945 1.00 93.12 165 LEU A O 1
ATOM 1243 N N . GLY A 1 166 ? -23.338 -5.059 40.641 1.00 93.19 166 GLY A N 1
ATOM 1244 C CA . GLY A 1 166 ? -22.203 -5.747 40.025 1.00 93.19 166 GLY A CA 1
ATOM 1245 C C . GLY A 1 166 ? -22.207 -5.598 38.504 1.00 93.19 166 GLY A C 1
ATOM 1246 O O . GLY A 1 166 ? -21.170 -5.300 37.909 1.00 93.19 166 GLY A O 1
ATOM 1247 N N . LEU A 1 167 ? -23.386 -5.723 37.886 1.00 93.44 167 LEU A N 1
ATOM 1248 C CA . LEU A 1 167 ? -23.555 -5.550 36.445 1.00 93.44 167 LEU A CA 1
ATOM 1249 C C . LEU A 1 167 ? -23.291 -4.100 36.010 1.00 93.44 167 LEU A C 1
ATOM 1251 O O . LEU A 1 167 ? -22.559 -3.899 35.045 1.00 93.44 167 LEU A O 1
ATOM 1255 N N . ASP A 1 168 ? -23.811 -3.099 36.731 1.00 91.62 168 ASP A N 1
ATOM 1256 C CA . ASP A 1 168 ? -23.532 -1.681 36.444 1.00 91.62 168 ASP A CA 1
ATOM 1257 C C . ASP A 1 168 ? -22.021 -1.385 36.461 1.00 91.62 168 ASP A C 1
ATOM 1259 O O . ASP A 1 168 ? -21.463 -0.862 35.492 1.00 91.62 168 ASP A O 1
ATOM 1263 N N . LYS A 1 169 ? -21.319 -1.802 37.525 1.00 93.38 169 LYS A N 1
ATOM 1264 C CA . LYS A 1 169 ? -19.868 -1.586 37.653 1.00 93.38 169 LYS A CA 1
ATOM 1265 C C . LYS A 1 169 ? -19.056 -2.329 36.600 1.00 93.38 169 LYS A C 1
ATOM 1267 O O . LYS A 1 169 ? -18.076 -1.780 36.087 1.00 93.38 169 LYS A O 1
ATOM 1272 N N . PHE A 1 170 ? -19.456 -3.553 36.266 1.00 93.81 170 PHE A N 1
ATOM 1273 C CA . PHE A 1 170 ? -18.824 -4.328 35.205 1.00 93.81 170 PHE A CA 1
ATOM 1274 C C . PHE A 1 170 ? -18.948 -3.617 33.855 1.00 93.81 170 PHE A C 1
ATOM 1276 O O . PHE A 1 170 ? -17.939 -3.370 33.198 1.00 93.81 170 PHE A O 1
ATOM 1283 N N . VAL A 1 171 ? -20.160 -3.207 33.474 1.00 93.56 171 VAL A N 1
ATOM 1284 C CA . VAL A 1 171 ? -20.409 -2.533 32.194 1.00 93.56 171 VAL A CA 1
ATOM 1285 C C . VAL A 1 171 ? -19.683 -1.188 32.119 1.00 93.56 171 VAL A C 1
ATOM 1287 O O . VAL A 1 171 ? -19.070 -0.884 31.095 1.00 93.56 171 VAL A O 1
ATOM 1290 N N . ALA A 1 172 ? -19.650 -0.422 33.214 1.00 89.50 172 ALA A N 1
ATOM 1291 C CA . ALA A 1 172 ? -18.861 0.807 33.303 1.00 89.50 172 ALA A CA 1
ATOM 1292 C C . ALA A 1 172 ? -17.355 0.560 33.094 1.00 89.50 172 ALA A C 1
ATOM 1294 O O . ALA A 1 172 ? -16.674 1.347 32.439 1.00 89.50 172 ALA A O 1
ATOM 1295 N N . THR A 1 173 ? -16.831 -0.560 33.596 1.00 92.25 173 THR A N 1
ATOM 1296 C CA . THR A 1 173 ? -15.427 -0.950 33.396 1.00 92.25 173 THR A CA 1
ATOM 1297 C C . THR A 1 173 ? -15.174 -1.398 31.955 1.00 92.25 173 THR A C 1
ATOM 1299 O O . THR A 1 173 ? -14.162 -1.018 31.362 1.00 92.25 173 THR A O 1
ATOM 1302 N N . CYS A 1 174 ? -16.102 -2.147 31.352 1.00 91.50 174 CYS A N 1
ATOM 1303 C CA . CYS A 1 174 ? -16.032 -2.532 29.942 1.00 91.50 174 CYS A CA 1
ATOM 1304 C C . CYS A 1 174 ? -16.008 -1.316 29.012 1.00 91.50 174 CYS A C 1
ATOM 1306 O O . CYS A 1 174 ? -15.235 -1.317 28.058 1.00 91.50 174 CYS A O 1
ATOM 1308 N N . LEU A 1 175 ? -16.795 -0.275 29.302 1.00 89.31 175 LEU A N 1
ATOM 1309 C CA . LEU A 1 175 ? -16.781 0.971 28.531 1.00 89.31 175 LEU A CA 1
ATOM 1310 C C . LEU A 1 175 ? -15.374 1.574 28.458 1.00 89.31 175 LEU A C 1
ATOM 1312 O O . LEU A 1 175 ? -14.923 1.950 27.383 1.00 89.31 175 LEU A O 1
ATOM 1316 N N . VAL A 1 176 ? -14.643 1.606 29.572 1.00 88.88 176 VAL A N 1
ATOM 1317 C CA . VAL A 1 176 ? -13.276 2.146 29.594 1.00 88.88 176 VAL A CA 1
ATOM 1318 C C . VAL A 1 176 ? -12.286 1.185 28.928 1.00 88.88 176 VAL A C 1
ATOM 1320 O O . VAL A 1 176 ? -11.513 1.589 28.059 1.00 88.88 176 VAL A O 1
ATOM 1323 N N . GLY A 1 177 ? -12.312 -0.093 29.315 1.00 90.56 177 GLY A N 1
ATOM 1324 C CA . GLY A 1 177 ? -11.322 -1.077 28.876 1.00 90.56 177 GLY A CA 1
ATOM 1325 C C . GLY A 1 177 ? -11.407 -1.410 27.386 1.00 90.56 177 GLY A C 1
ATOM 1326 O O . GLY A 1 177 ? -10.386 -1.441 26.700 1.00 90.56 177 GLY A O 1
ATOM 1327 N N . VAL A 1 178 ? -12.618 -1.625 26.867 1.00 90.44 178 VAL A N 1
ATOM 1328 C CA . VAL A 1 178 ? -12.829 -2.002 25.461 1.00 90.44 178 VAL A CA 1
ATOM 1329 C C . VAL A 1 178 ? -12.504 -0.838 24.532 1.00 90.44 178 VAL A C 1
ATOM 1331 O O . VAL A 1 178 ? -11.851 -1.048 23.513 1.00 90.44 178 VAL A O 1
ATOM 1334 N N . LEU A 1 179 ? -12.884 0.394 24.887 1.00 88.06 179 LEU A N 1
ATOM 1335 C CA . LEU A 1 179 ? -12.560 1.566 24.070 1.00 88.06 179 LEU A CA 1
ATOM 1336 C C . LEU A 1 179 ? -11.050 1.815 23.999 1.00 88.06 179 LEU A C 1
ATOM 1338 O O . LEU A 1 179 ? -10.529 2.053 22.911 1.00 88.06 179 LEU A O 1
ATOM 1342 N N . ALA A 1 180 ? -10.335 1.685 25.121 1.00 89.69 180 ALA A N 1
ATOM 1343 C CA . ALA A 1 180 ? -8.879 1.812 25.137 1.00 89.69 180 ALA A CA 1
ATOM 1344 C C . ALA A 1 180 ? -8.194 0.728 24.282 1.00 89.69 180 ALA A C 1
ATOM 1346 O O . ALA A 1 180 ? -7.253 1.015 23.538 1.00 89.69 180 ALA A O 1
ATOM 1347 N N . ALA A 1 181 ? -8.686 -0.514 24.342 1.00 92.19 181 ALA A N 1
ATOM 1348 C CA . ALA A 1 181 ? -8.177 -1.606 23.517 1.00 92.19 181 ALA A CA 1
ATOM 1349 C C . ALA A 1 181 ? -8.437 -1.367 22.018 1.00 92.19 181 ALA A C 1
ATOM 1351 O O . ALA A 1 181 ? -7.531 -1.540 21.202 1.00 92.19 181 ALA A O 1
ATOM 1352 N N . LEU A 1 182 ? -9.643 -0.920 21.649 1.00 92.88 182 LEU A N 1
ATOM 1353 C CA . LEU A 1 182 ? -9.987 -0.582 20.264 1.00 92.88 182 LEU A CA 1
ATOM 1354 C C . LEU A 1 182 ? -9.132 0.568 19.723 1.00 92.88 182 LEU A C 1
ATOM 1356 O O . LEU A 1 182 ? -8.692 0.517 18.572 1.00 92.88 182 LEU A O 1
ATOM 1360 N N . GLU A 1 183 ? -8.854 1.581 20.544 1.00 90.88 183 GLU A N 1
ATOM 1361 C CA . GLU A 1 183 ? -7.970 2.686 20.173 1.00 90.88 183 GLU A CA 1
ATOM 1362 C C . GLU A 1 183 ? -6.544 2.193 19.887 1.00 90.88 183 GLU A C 1
ATOM 1364 O O . GLU A 1 183 ? -5.947 2.572 18.876 1.00 90.88 183 GLU A O 1
ATOM 1369 N N . LEU A 1 184 ? -6.006 1.313 20.737 1.00 94.81 184 LEU A N 1
ATOM 1370 C CA . LEU A 1 184 ? -4.685 0.720 20.534 1.00 94.81 184 LEU A CA 1
ATO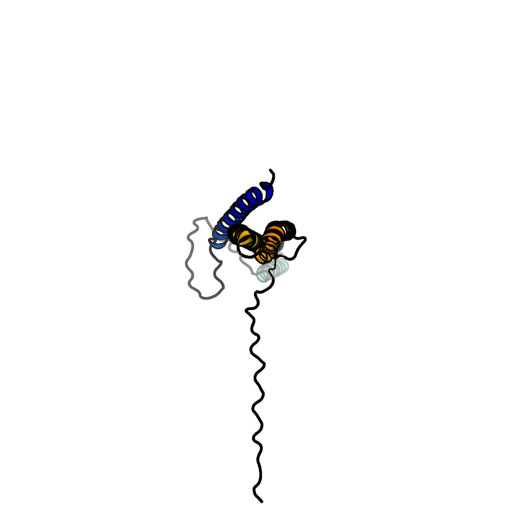M 1371 C C . LEU A 1 184 ? -4.621 -0.088 19.231 1.00 94.81 184 LEU A C 1
ATOM 1373 O O . LEU A 1 184 ? -3.708 0.116 18.430 1.00 94.81 184 LEU A O 1
ATOM 1377 N N . VAL A 1 185 ? -5.594 -0.972 18.997 1.00 94.62 185 VAL A N 1
ATOM 1378 C CA . VAL A 1 185 ? -5.661 -1.785 17.771 1.00 94.62 185 VAL A CA 1
ATOM 1379 C C . VAL A 1 185 ? -5.758 -0.893 16.536 1.00 94.62 185 VAL A C 1
ATOM 1381 O O . VAL A 1 185 ? -5.042 -1.111 15.562 1.00 94.62 185 VAL A O 1
ATOM 1384 N N . THR A 1 186 ? -6.573 0.160 16.594 1.00 93.31 186 THR A N 1
ATOM 1385 C CA . THR A 1 186 ? -6.704 1.133 15.503 1.00 93.31 186 THR A CA 1
ATOM 1386 C C . THR A 1 186 ? -5.370 1.810 15.190 1.00 93.31 186 THR A C 1
ATOM 1388 O O . THR A 1 186 ? -4.976 1.887 14.029 1.00 93.31 186 THR A O 1
ATOM 1391 N N . LYS A 1 187 ? -4.624 2.248 16.214 1.00 92.94 187 LYS A N 1
ATOM 1392 C CA . LYS A 1 187 ? -3.292 2.850 16.031 1.00 92.94 187 LYS A CA 1
ATOM 1393 C C . LYS A 1 187 ? -2.298 1.877 15.401 1.00 92.94 187 LYS A C 1
ATOM 1395 O O . LYS A 1 187 ? -1.549 2.276 14.513 1.00 92.94 187 LYS A O 1
ATOM 1400 N N . LEU A 1 188 ? -2.300 0.617 15.835 1.00 94.06 188 LEU A N 1
ATOM 1401 C CA . LEU A 1 188 ? -1.425 -0.420 15.282 1.00 94.06 188 LEU A CA 1
ATOM 1402 C C . LEU A 1 188 ? -1.748 -0.717 13.814 1.00 94.06 188 LEU A C 1
ATOM 1404 O O . LEU A 1 188 ? -0.832 -0.828 13.004 1.00 94.06 188 LEU A O 1
ATOM 1408 N N . LEU A 1 189 ? -3.032 -0.789 13.458 1.00 93.69 189 LEU A N 1
ATOM 1409 C CA . LEU A 1 189 ? -3.467 -0.975 12.074 1.00 93.69 189 LEU A CA 1
ATOM 1410 C C . LEU A 1 189 ? -3.047 0.204 11.191 1.00 93.69 189 LEU A C 1
ATOM 1412 O O . LEU A 1 189 ? -2.462 -0.012 10.134 1.00 93.69 189 LEU A O 1
ATOM 1416 N N . CYS A 1 190 ? -3.255 1.441 11.647 1.00 92.25 190 CYS A N 1
ATOM 1417 C CA . CYS A 1 190 ? -2.790 2.623 10.922 1.00 92.25 190 CYS A CA 1
ATOM 1418 C C . CYS A 1 190 ? -1.266 2.601 10.727 1.00 92.25 190 CYS A C 1
ATOM 1420 O O . CYS A 1 190 ? -0.793 2.756 9.608 1.00 92.25 190 CYS A O 1
ATOM 1422 N N . ALA A 1 191 ? -0.491 2.330 11.782 1.00 92.50 191 ALA A N 1
ATOM 1423 C CA . ALA A 1 191 ? 0.966 2.225 11.682 1.00 92.50 191 ALA A CA 1
ATOM 1424 C C . ALA A 1 191 ? 1.409 1.112 10.714 1.00 92.50 191 ALA A C 1
ATOM 1426 O O . ALA A 1 191 ? 2.400 1.261 9.999 1.00 92.50 191 ALA A O 1
ATOM 1427 N N . HIS A 1 192 ? 0.666 0.006 10.658 1.00 91.69 192 HIS A N 1
ATOM 1428 C CA . HIS A 1 192 ? 0.925 -1.061 9.701 1.00 91.69 192 HIS A CA 1
ATOM 1429 C C . HIS A 1 192 ? 0.635 -0.624 8.259 1.00 91.69 192 HIS A C 1
ATOM 1431 O O . HIS A 1 192 ? 1.461 -0.873 7.385 1.00 91.69 192 HIS A O 1
ATOM 1437 N N . ALA A 1 193 ? -0.470 0.085 8.005 1.00 90.00 193 ALA A N 1
ATOM 1438 C CA . ALA A 1 193 ? -0.760 0.655 6.688 1.00 90.00 193 ALA A CA 1
ATOM 1439 C C . ALA A 1 193 ? 0.351 1.619 6.226 1.00 90.00 193 ALA A C 1
ATOM 1441 O O . ALA A 1 193 ? 0.774 1.572 5.070 1.00 90.00 193 ALA A O 1
ATOM 1442 N N . ASP A 1 194 ? 0.884 2.438 7.138 1.00 90.75 194 ASP A N 1
ATOM 1443 C CA . ASP A 1 194 ? 2.010 3.341 6.868 1.00 90.75 194 ASP A CA 1
ATOM 1444 C C . ASP A 1 194 ? 3.267 2.558 6.471 1.00 90.75 194 ASP A C 1
ATOM 1446 O O . ASP A 1 194 ? 3.929 2.895 5.488 1.00 90.75 194 ASP A O 1
ATOM 1450 N N . ALA A 1 195 ? 3.568 1.481 7.200 1.00 90.12 195 ALA A N 1
ATOM 1451 C CA . ALA A 1 195 ? 4.698 0.602 6.920 1.00 90.12 195 ALA A CA 1
ATOM 1452 C C . ALA A 1 195 ? 4.549 -0.144 5.580 1.00 90.12 195 ALA A C 1
ATOM 1454 O O . ALA A 1 195 ? 5.531 -0.326 4.858 1.00 90.12 195 ALA A O 1
ATOM 1455 N N . VAL A 1 196 ? 3.325 -0.538 5.211 1.00 92.38 196 VAL A N 1
ATOM 1456 C CA . VAL A 1 196 ? 3.025 -1.157 3.911 1.00 92.38 196 VAL A CA 1
ATOM 1457 C C . VAL A 1 196 ? 3.288 -0.172 2.773 1.00 92.38 196 VAL A C 1
ATOM 1459 O O . VAL A 1 196 ? 3.961 -0.523 1.806 1.00 92.38 196 VAL A O 1
ATOM 1462 N N . ILE A 1 197 ? 2.822 1.074 2.894 1.00 90.19 197 ILE A N 1
ATOM 1463 C CA . ILE A 1 197 ? 3.064 2.120 1.887 1.00 90.19 197 ILE A CA 1
ATOM 1464 C C . ILE A 1 197 ? 4.557 2.466 1.801 1.00 90.19 197 ILE A C 1
ATOM 1466 O O . ILE A 1 197 ? 5.082 2.658 0.705 1.00 90.19 197 ILE A O 1
ATOM 1470 N N . ALA A 1 198 ? 5.253 2.517 2.940 1.00 89.75 198 ALA A N 1
ATOM 1471 C CA . ALA A 1 198 ? 6.693 2.762 3.004 1.00 89.75 198 ALA A CA 1
ATOM 1472 C C . ALA A 1 198 ? 7.541 1.590 2.471 1.00 89.75 198 ALA A C 1
ATOM 1474 O O . ALA A 1 198 ? 8.752 1.738 2.311 1.00 89.75 198 ALA A O 1
ATOM 1475 N N . GLY A 1 199 ? 6.932 0.428 2.208 1.00 88.25 199 GLY A N 1
ATOM 1476 C CA . GLY A 1 199 ? 7.620 -0.776 1.745 1.00 88.25 199 GLY A CA 1
ATOM 1477 C C . GLY A 1 199 ? 8.443 -1.486 2.825 1.00 88.25 199 GLY A C 1
ATOM 1478 O O . GLY A 1 199 ? 9.240 -2.361 2.496 1.00 88.25 199 GLY A O 1
ATOM 1479 N N . THR A 1 200 ? 8.268 -1.129 4.101 1.00 89.00 200 THR A N 1
ATOM 1480 C CA . THR A 1 200 ? 8.935 -1.782 5.242 1.00 89.00 200 THR A CA 1
ATOM 1481 C C . THR A 1 200 ? 8.139 -2.967 5.787 1.00 89.00 200 THR A C 1
ATOM 1483 O O . THR A 1 200 ? 8.699 -3.800 6.498 1.00 89.00 200 THR A O 1
ATOM 1486 N N . ALA A 1 201 ? 6.856 -3.077 5.428 1.00 85.50 201 ALA A N 1
ATOM 1487 C CA . ALA A 1 201 ? 6.000 -4.222 5.720 1.00 85.50 201 ALA A CA 1
ATOM 1488 C C . ALA A 1 201 ? 5.495 -4.906 4.429 1.00 85.50 201 ALA A C 1
ATOM 1490 O O . ALA A 1 201 ? 5.410 -4.256 3.381 1.00 85.50 201 ALA A O 1
ATOM 1491 N N . PRO A 1 202 ? 5.141 -6.208 4.476 1.00 81.56 202 PRO A N 1
ATOM 1492 C CA . PRO A 1 202 ? 4.613 -6.925 3.317 1.00 81.56 202 PRO A CA 1
ATOM 1493 C C . PRO A 1 202 ? 3.311 -6.300 2.806 1.00 81.56 202 PRO A C 1
ATOM 1495 O O . PRO A 1 202 ? 2.365 -6.125 3.567 1.00 81.56 202 PRO A O 1
ATOM 1498 N N . GLY A 1 203 ? 3.225 -6.036 1.501 1.00 77.69 203 GLY A N 1
ATOM 1499 C CA . GLY A 1 203 ? 2.008 -5.542 0.845 1.00 77.69 203 GLY A CA 1
ATOM 1500 C C . GLY A 1 203 ? 0.949 -6.616 0.604 1.00 77.69 203 GLY A C 1
ATOM 1501 O O . GLY A 1 203 ? 0.223 -6.533 -0.373 1.00 77.69 203 GLY A O 1
ATOM 1502 N N . THR A 1 204 ? 0.898 -7.663 1.423 1.00 76.38 204 THR A N 1
ATOM 1503 C CA . THR A 1 204 ? -0.052 -8.770 1.270 1.00 76.38 204 THR A CA 1
ATOM 1504 C C . THR A 1 204 ? -0.889 -8.905 2.526 1.00 76.38 204 THR A C 1
ATOM 1506 O O . THR A 1 204 ? -0.348 -9.160 3.602 1.00 76.38 204 THR A O 1
ATOM 1509 N N . LEU A 1 205 ? -2.207 -8.792 2.376 1.00 63.94 205 LEU A N 1
ATOM 1510 C CA . LEU A 1 205 ? -3.155 -9.121 3.436 1.00 63.94 205 LEU A CA 1
ATOM 1511 C C . LEU A 1 205 ? -3.121 -10.633 3.730 1.00 63.94 205 LEU A C 1
ATOM 1513 O O . LEU A 1 205 ? -2.958 -11.428 2.795 1.00 63.94 205 LEU A O 1
ATOM 1517 N N . PRO A 1 206 ? -3.310 -11.056 4.993 1.00 62.28 206 PRO A N 1
ATOM 1518 C CA . PRO A 1 206 ? -3.589 -12.452 5.308 1.00 62.28 206 PRO A CA 1
ATOM 1519 C C . PRO A 1 206 ? -4.761 -12.948 4.451 1.00 62.28 206 PRO A C 1
ATOM 1521 O O . PRO A 1 206 ? -5.791 -12.276 4.360 1.00 62.28 206 PRO A O 1
ATOM 1524 N N . ARG A 1 207 ? -4.602 -14.100 3.785 1.00 57.78 207 ARG A N 1
ATOM 1525 C CA . ARG A 1 207 ? -5.710 -14.726 3.049 1.00 57.78 207 ARG A CA 1
ATOM 1526 C C . ARG A 1 207 ? -6.840 -14.991 4.044 1.00 57.78 207 ARG A C 1
ATOM 1528 O O . ARG A 1 207 ? -6.585 -15.602 5.075 1.00 57.78 207 ARG A O 1
ATOM 1535 N N . GLY A 1 208 ? -8.051 -14.527 3.735 1.00 50.91 208 GLY A N 1
ATOM 1536 C CA . GLY A 1 208 ? -9.238 -14.877 4.515 1.00 50.91 208 GLY A CA 1
ATOM 1537 C C . GLY A 1 208 ? -9.413 -16.396 4.569 1.00 50.91 208 GLY A C 1
ATOM 1538 O O . GLY A 1 208 ? -9.055 -17.086 3.611 1.00 50.91 208 GLY A O 1
ATOM 1539 N N . ASP A 1 209 ? -9.956 -16.897 5.677 1.00 51.06 209 ASP A N 1
ATOM 1540 C CA . ASP A 1 209 ? -10.091 -18.322 6.032 1.00 51.06 209 ASP A CA 1
ATOM 1541 C C . ASP A 1 209 ? -10.949 -19.177 5.062 1.00 51.06 209 ASP A C 1
ATOM 1543 O O . ASP A 1 209 ? -11.239 -20.338 5.336 1.00 51.06 209 ASP A O 1
ATOM 1547 N N . ASP A 1 210 ? -11.318 -18.663 3.887 1.00 47.97 210 ASP A N 1
ATOM 1548 C CA . ASP A 1 210 ? -12.159 -19.348 2.898 1.00 47.97 210 ASP A CA 1
ATOM 1549 C C . ASP A 1 210 ? -11.418 -20.419 2.071 1.00 47.97 210 ASP A C 1
ATOM 1551 O O . ASP A 1 210 ? -12.012 -21.062 1.203 1.00 47.97 210 ASP A O 1
ATOM 1555 N N . GLN A 1 211 ? -10.134 -20.684 2.335 1.00 46.88 211 GLN A N 1
ATOM 1556 C CA . GLN A 1 211 ? -9.475 -21.890 1.819 1.00 46.88 211 GLN A CA 1
ATOM 1557 C C . GLN A 1 211 ? -9.766 -23.080 2.738 1.00 46.88 211 GLN A C 1
ATOM 1559 O O . GLN A 1 211 ? -8.876 -23.622 3.391 1.00 46.88 211 GLN A O 1
ATOM 1564 N N . HIS A 1 212 ? -11.024 -23.533 2.734 1.00 46.97 212 HIS A N 1
ATOM 1565 C CA . HIS A 1 212 ? -11.327 -24.922 3.056 1.00 46.97 212 HIS A CA 1
ATOM 1566 C C . HIS A 1 212 ? -10.571 -25.785 2.041 1.00 46.97 212 HIS A C 1
ATOM 1568 O O . HIS A 1 212 ? -11.018 -25.971 0.909 1.00 46.97 212 HIS A O 1
ATOM 1574 N N . VAL A 1 213 ? -9.379 -26.252 2.414 1.00 56.16 213 VAL A N 1
ATOM 1575 C CA . VAL A 1 213 ? -8.695 -27.323 1.691 1.00 56.16 213 VAL A CA 1
ATOM 1576 C C . VAL A 1 213 ? -9.685 -28.488 1.685 1.00 56.16 213 VAL A C 1
ATOM 1578 O O . VAL A 1 213 ? -10.012 -28.976 2.770 1.00 56.16 213 VAL A O 1
ATOM 1581 N N . PRO A 1 214 ? -10.217 -28.913 0.520 1.00 59.81 214 PRO A N 1
ATOM 1582 C CA . PRO A 1 214 ? -11.072 -30.082 0.493 1.00 59.81 214 PRO A CA 1
ATOM 1583 C C . PRO A 1 214 ? -10.251 -31.234 1.078 1.00 59.81 214 PRO A C 1
ATOM 1585 O O . PRO A 1 214 ? -9.095 -31.400 0.668 1.00 59.81 214 PRO A O 1
ATOM 1588 N N . PRO A 1 215 ? -10.781 -31.991 2.055 1.00 65.75 215 PRO A N 1
ATOM 1589 C CA . PRO A 1 215 ? -10.051 -33.109 2.628 1.00 65.75 215 PRO A CA 1
ATOM 1590 C C . PRO A 1 215 ? -9.545 -34.013 1.493 1.00 65.75 215 PRO A C 1
ATOM 1592 O O . PRO A 1 215 ? -10.288 -34.242 0.531 1.00 65.75 215 PRO A O 1
ATOM 1595 N N . PRO A 1 216 ? -8.281 -34.480 1.552 1.00 68.88 216 PRO A N 1
ATOM 1596 C CA . PRO A 1 216 ? -7.713 -35.306 0.497 1.00 68.88 216 PRO A CA 1
ATOM 1597 C C . PRO A 1 216 ? -8.648 -36.485 0.238 1.00 68.88 216 PRO A C 1
ATOM 1599 O O . PRO A 1 216 ? -9.110 -37.125 1.186 1.00 68.88 216 PRO A O 1
ATOM 1602 N N . ALA A 1 217 ? -8.961 -36.723 -1.039 1.00 63.16 217 ALA A N 1
ATOM 1603 C CA . ALA A 1 217 ? -9.859 -37.790 -1.454 1.00 63.16 217 ALA A CA 1
ATOM 1604 C C . ALA A 1 217 ? -9.428 -39.095 -0.775 1.00 63.16 217 ALA A C 1
ATOM 1606 O O . ALA A 1 217 ? -8.310 -39.570 -0.988 1.00 63.16 217 ALA A O 1
ATOM 1607 N N . GLN A 1 218 ? -10.294 -39.634 0.086 1.00 65.81 218 GLN A N 1
ATOM 1608 C CA . GLN A 1 218 ? -10.054 -40.929 0.705 1.00 65.81 218 GLN A CA 1
ATOM 1609 C C . GLN A 1 218 ? -9.865 -41.946 -0.421 1.00 65.81 218 GLN A C 1
ATOM 1611 O O . GLN A 1 218 ? -10.686 -42.017 -1.339 1.00 65.81 218 GLN A O 1
ATOM 1616 N N . ALA A 1 219 ? -8.757 -42.688 -0.374 1.00 61.88 219 ALA A N 1
ATOM 1617 C CA . ALA A 1 219 ? -8.520 -43.773 -1.311 1.00 61.88 219 ALA A CA 1
ATOM 1618 C C . ALA A 1 219 ? -9.730 -44.726 -1.278 1.00 61.88 219 ALA A C 1
ATOM 1620 O O . ALA A 1 219 ? -10.256 -44.988 -0.190 1.00 61.88 219 ALA A O 1
ATOM 1621 N N . PRO A 1 220 ? -10.210 -45.209 -2.439 1.00 66.56 220 PRO A N 1
ATOM 1622 C CA . PRO A 1 220 ? -11.352 -46.108 -2.484 1.00 66.56 220 PRO A CA 1
ATOM 1623 C C . PRO A 1 220 ? -11.073 -47.315 -1.590 1.00 66.56 220 PRO A C 1
ATOM 1625 O O . PRO A 1 220 ? -10.032 -47.958 -1.722 1.00 66.56 220 PRO A O 1
ATOM 1628 N N . ALA A 1 221 ? -11.989 -47.583 -0.657 1.00 64.12 221 ALA A N 1
ATOM 1629 C CA . ALA A 1 221 ? -11.898 -48.730 0.231 1.00 64.12 221 ALA A CA 1
ATOM 1630 C C . ALA A 1 221 ? -11.731 -50.000 -0.612 1.00 64.12 221 ALA A C 1
ATOM 1632 O O . ALA A 1 221 ? -12.566 -50.285 -1.476 1.00 64.12 221 ALA A O 1
ATOM 1633 N N . GLU A 1 222 ? -10.642 -50.735 -0.384 1.00 61.44 222 GLU A N 1
ATOM 1634 C CA . GLU A 1 222 ? -10.406 -51.997 -1.075 1.00 61.44 222 GLU A CA 1
ATOM 1635 C C . GLU A 1 222 ? -11.588 -52.941 -0.810 1.00 61.44 222 GLU A C 1
ATOM 1637 O O . GLU A 1 222 ? -12.020 -53.087 0.342 1.00 61.44 222 GLU A O 1
ATOM 1642 N N . PRO A 1 223 ? -12.151 -53.582 -1.849 1.00 64.94 223 PRO A N 1
ATOM 1643 C CA . PRO A 1 223 ? -13.208 -54.552 -1.652 1.00 64.94 223 PRO A CA 1
ATOM 1644 C C . PRO A 1 223 ? -12.641 -55.728 -0.857 1.00 64.94 223 PRO A C 1
ATOM 1646 O O . PRO A 1 223 ? -11.868 -56.541 -1.362 1.00 64.94 223 PRO A O 1
ATOM 1649 N N . HIS A 1 224 ? -13.050 -55.814 0.407 1.00 58.12 224 HIS A N 1
ATOM 1650 C CA . HIS A 1 224 ? -12.820 -56.960 1.272 1.00 58.12 224 HIS A CA 1
ATOM 1651 C C . HIS A 1 224 ? -13.533 -58.180 0.664 1.00 58.12 224 HIS A C 1
ATOM 1653 O O . HIS A 1 224 ? -14.695 -58.461 0.963 1.00 58.12 224 HIS A O 1
ATOM 1659 N N . PHE A 1 225 ? -12.846 -58.911 -0.213 1.00 59.31 225 PHE A N 1
ATOM 1660 C CA . PHE A 1 225 ? -13.306 -60.214 -0.675 1.00 59.31 225 PHE A CA 1
ATOM 1661 C C . PHE A 1 225 ? -13.245 -61.189 0.500 1.00 59.31 225 PHE A C 1
ATOM 1663 O O . PHE A 1 225 ? -12.177 -61.645 0.905 1.00 59.31 225 PHE A O 1
ATOM 1670 N N . LYS A 1 226 ? -14.409 -61.492 1.077 1.00 67.19 226 LYS A N 1
ATOM 1671 C CA . LYS A 1 226 ? -14.574 -62.632 1.977 1.00 67.19 226 LYS A CA 1
ATOM 1672 C C . LYS A 1 226 ? -14.930 -63.845 1.128 1.00 67.19 226 LYS A C 1
ATOM 1674 O O . LYS A 1 226 ? -15.980 -63.855 0.491 1.00 67.19 226 LYS A O 1
ATOM 1679 N N . TYR A 1 227 ? -14.062 -64.852 1.125 1.00 55.12 227 TYR A N 1
ATOM 1680 C CA . TYR A 1 227 ? -14.415 -66.162 0.590 1.00 55.12 227 TYR A CA 1
ATOM 1681 C C . TYR A 1 227 ? -15.385 -66.851 1.565 1.00 55.12 227 TYR A C 1
ATOM 1683 O O . TYR A 1 227 ? -15.101 -66.872 2.767 1.00 55.12 227 TYR A O 1
ATOM 1691 N N . PRO A 1 228 ? -16.537 -67.357 1.092 1.00 64.06 228 PRO A N 1
ATOM 1692 C CA . PRO A 1 228 ? -17.398 -68.212 1.899 1.00 64.06 228 PRO A CA 1
ATOM 1693 C C . PRO A 1 228 ? -16.724 -69.576 2.165 1.00 64.06 228 PRO A C 1
ATOM 1695 O O . PRO A 1 228 ? -15.837 -69.957 1.396 1.00 64.06 228 PRO A O 1
ATOM 1698 N N . PRO A 1 229 ? -17.107 -70.259 3.263 1.00 66.00 229 PRO A N 1
ATOM 1699 C CA . PRO A 1 229 ? -16.476 -71.494 3.736 1.00 66.00 229 PRO A CA 1
ATOM 1700 C C . PRO A 1 229 ? -16.662 -72.689 2.796 1.00 66.00 229 PRO A C 1
ATOM 1702 O O . PRO A 1 229 ? -17.705 -72.747 2.104 1.00 66.00 229 PRO A O 1
#

Secondary structure (DSSP, 8-state):
---HHHHHHHHHHHHHHHHHHHHHHHHHHSPPPPPS-----------S-----S--S-HHHHHHHHHHHHHTT-HHHHHHHHHHHHHHHHHHHHHHHHHHHHHHHHHHHHHHHHHHHHHHHHHHHHHHHHHHHHHHHHHHHHHHHHHHHHHHHHHHHTTT-TTHHHHHHHHHHHHHHHHHHHHHHHHHHHHHHHHHHTTSS-S-PPPPTT---PPP-PPPPP---PPP-

pLDDT: mean 75.15, std 20.55, range [29.59, 97.0]

=== Feature glossary ===
The record interleaves many kinds of information about one protein. Here is each kind framed as the question it answers.

Q: What does the local fold look like, residue by residue?
A: A 3Di character summarizes, for each residue, the relative orientation of the Cα frame of its nearest spatial neighbor. Because it encodes fold topology rather than chemistry, 3Di alignments detect remote structural similarity that sequence alignment misses.

Q: Which residues are in helices, strands, or loops?
A: Secondary structure is the local, repeating backbone conformation. DSSP classifies it into eight states by reading the hydrogen-bond network: three helix types (H, G, I), two β types (E, B), two non-regular types (T, S), and unstructured coil (-).

Q: How big and how compact is the whole molecule?
A: Three whole-structure scalars: the radius of gyration (RMS distance of Cα from centroid, in Å), the count of Cα–Cα contacts (pairs closer than 8 Å and separated by more than four residues in sequence — i.e. tertiary, not local, contacts), and the bounding-box dimensions. Together they distinguish compact globular folds from extended fibres or disordered chains.

Q: How confident is the AlphaFold model at each residue?
A: For AlphaFold models, the B-factor field carries pLDDT — the model's own estimate of local accuracy on a 0–100 scale. Regions with pLDDT<50 should be treated as essentially unmodeled; they often correspond to intrinsically disordered segments.

Q: What family and function is it annotated with?
A: Functional annotations link the protein to curated databases. InterPro entries identify conserved domains and families by matching the sequence against member-database signatures (Pfam, PROSITE, CDD, …). Gene Ontology (GO) terms describe molecular function, biological process, and cellular component in a controlled vocabulary. CATH places the structure in a hierarchical fold classification (Class/Architecture/Topology/Homologous-superfamily). The organism is the source species.

Q: What known structures does this most resemble?
A: Nearest PDB neighbors are the top structural matches found by Foldseek when searching this structure against the entire Protein Data Bank. Each hit reports a TM-score (0 to 1; >0.5 almost always implies the same fold) and an E-valu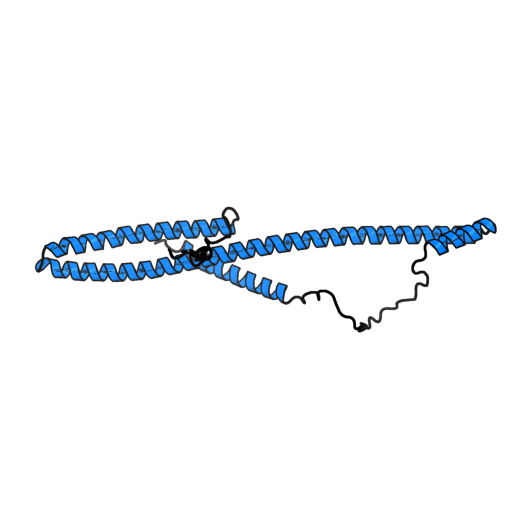e. These are *structural* homologs — they may share no detectable sequence similarity.

Q: Which residues are buried vs exposed?
A: Solvent-accessible surface area (SASA) is the area in Å² traced out by the centre of a 1.4 Å probe sphere (a water molecule) rolled over the protein's van der Waals surface (Shrake–Rupley / Lee–Richards construction). Buried residues have near-zero SASA; fully exposed residues can exceed 200 Å². The total SASA scales roughly with the number of surface residues.

Q: What are the backbone torsion angles?
A: φ (phi) and ψ (psi) are the two rotatable backbone dihedrals per residue: φ is the C(i-1)–N–Cα–C torsion, ψ is the N–Cα–C–N(i+1) torsion, both in degrees on (−180°, 180°]. α-helical residues cluster near (−60°, −45°); β-strand residues near (−120°, +130°). A Ramachandran plot is simply a scatter of (φ, ψ) for every residue.

Q: Are the domains correctly placed relative to each other?
A: Predicted aligned error is AlphaFold's pairwise confidence. Unlike pLDDT (per-residue), PAE is per-residue-pair and captures whether two parts of the structure are correctly placed relative to each other. Units are ångströms of expected positional error.

Q: What if only a Cα trace is available?
A: P-SEA three-state annotation labels each residue as helix, strand, or coil based purely on the geometry of the Cα trace. It serves as a fallback when the full backbone (and thus DSSP) is unavailable.

Q: What is the amino-acid chain?
A: This is the polypeptide sequence — one letter per residue, N-terminus first. Length ranges from a few dozen residues for small domains to over a thousand for large multi-domain proteins.

Q: What do the rendered images show?
A: The six renders are orthographic views along the three Cartesian axes in both directions. Representation (cartoon, sticks, or surface) and color scheme (sequence-rainbow or by-chain) vary across proteins so the training set covers all the common visualization conventions.

Q: What do the diagnostic plots show?
A: Plot images: a contact map (which residues are close in 3D, as an N×N binary image), a Ramachandran scatter (backbone torsion angles, revealing secondary-structure composition at a glance), and — for AlphaFold structures — a PAE heatmap (pairwise prediction confidence).

Q: How mobile is each atom in the crystal?
A: B-factor (Debye–Waller factor) reflects atomic displacement in the crystal lattice. It is an experimental observable (units Å²), not a prediction; low values mean the atom is pinned down, high values mean it moves or is heterogeneous across the crystal.

Q: Where is each backbone atom in 3D?
A: The mmCIF table is the protein's shape written out atom by atom. For each backbone N, Cα, C, and carbonyl O, it records an (x, y, z) coordinate triple in Å plus the residue type, chain letter, and residue number.